Protein 5YPY (pdb70)

InterPro domains:
  IPR002912 ACT domain [PS51671] (10-83)
  IPR004789 Acetolactate synthase, small subunit [PTHR30239] (3-87)
  IPR039557 AHAS, ACT domain [cd04878] (10-79)
  IPR045865 ACT-like domain [SSF55021] (9-80)
  IPR054480 Acetolactate synthase small subunit-like, ACT domain [PF22629] (11-77)

Sequence (362 aa):
HDNVILELTVRNHPGVMTHVCGLFARRAFNVEGILCLPIQDSDKSHHIWLLVNDDQRLEQMISQIDKLEDVVKVQRRNQSDPTMFNKIAVFFQDNVILELTVRNHPGVMTHVCGLFARRAFNVEGILCLPIQDSDKSHIWLLVNDDQRLEQMISQIDKLEDVVKVQRNQSDPTMFNKIAVFFQHDNVILELTVRNHPGVMTHVCGLFARRAFNVEGILCLPIQDSDKSHIWLLVNDDQRLEQMISQIDKLEDVVKVQRNQSDPTMFNKIAVFFQDNVILELTVRNHPGVMTHVCGLFARRAFNVEEGILCLPIQDSDKSHIWLLVNDDQRLEQMISQIDKLEDVVKVQRNQSDPTMFNKIAVFFQ

Solvent-accessible surface area: 17657 Å² total

Organism: Escherichia coli (strain K12) (NCBI:txid83333)

Nearest PDB structures (foldseek):
  5ypw-assembly3_E  TM=9.950E-01  e=1.562E-16  Escherichia coli O157:H7
  2lvw-assembly1_B  TM=8.267E-01  e=7.502E-14  Escherichia coli K-12
  6u9d-assembly2_X-2  TM=8.907E-01  e=9.006E-07  Saccharomyces cerevisiae
  2wve-assembly1_A  TM=7.985E-01  e=1.514E-04  Helicobacter pylori 26695
  2wvc-assembly1_B  TM=7.420E-01  e=1.162E-03  Helicobacter pylori 26695

B-factor: mean 52.99, std 21.03, range [16.29, 141.57]

Structure (mmCIF, N/CA/C/O backbone):
data_5YPY
#
_entry.id   5YPY
#
_cell.length_a   110.519
_cell.length_b   74.510
_cell.length_c   63.270
_cell.angle_alpha   90.00
_cell.angle_beta   97.58
_cell.angle_gamma   90.00
#
_symmetry.space_group_name_H-M   'C 1 2 1'
#
loop_
_entity.id
_entity.type
_entity.pdbx_description
1 polymer 'Acetolactate synthase isozyme 1 small subunit'
2 non-polymer VALINE
3 water water
#
loop_
_atom_site.group_PDB
_atom_site.id
_atom_site.type_symbol
_atom_site.label_atom_id
_atom_site.label_alt_id
_atom_site.label_comp_id
_atom_site.label_asym_id
_atom_site.label_entity_id
_atom_site.label_seq_id
_atom_site.pdbx_PDB_ins_code
_atom_site.Cartn_x
_atom_site.Cartn_y
_atom_site.Cartn_z
_atom_site.occupancy
_atom_site.B_iso_or_equiv
_atom_site.auth_seq_id
_atom_site.auth_comp_id
_atom_site.auth_asym_id
_atom_site.auth_atom_id
_atom_site.pdbx_PDB_model_num
ATOM 1 N N . HIS A 1 8 ? -45.352 28.638 33.342 1.00 138.50 8 HIS A N 1
ATOM 2 C CA . HIS A 1 8 ? -44.088 27.924 33.497 1.00 131.13 8 HIS A CA 1
ATOM 3 C C . HIS A 1 8 ? -43.162 28.611 34.517 1.00 122.70 8 HIS A C 1
ATOM 4 O O . HIS A 1 8 ? -42.476 29.593 34.202 1.00 125.05 8 HIS A O 1
ATOM 11 N N . ASP A 1 9 ? -43.153 28.082 35.745 1.00 113.13 9 ASP A N 1
ATOM 12 C CA . ASP A 1 9 ? -42.278 28.574 36.813 1.00 94.83 9 ASP A CA 1
ATOM 13 C C . ASP A 1 9 ? -40.920 27.866 36.725 1.00 68.39 9 ASP A C 1
ATOM 14 O O . ASP A 1 9 ? -40.553 27.015 37.545 1.00 62.52 9 ASP A O 1
ATOM 19 N N . ASN A 1 10 ? -40.174 28.231 35.682 1.00 50.05 10 ASN A N 1
ATOM 20 C CA . ASN A 1 10 ? -38.825 27.747 35.477 1.00 45.77 10 ASN A CA 1
ATOM 21 C C . ASN A 1 10 ? -37.799 28.829 35.752 1.00 39.89 10 ASN A C 1
ATOM 22 O O . ASN A 1 10 ? -38.064 30.009 35.593 1.00 49.56 10 ASN A O 1
ATOM 27 N N . VAL A 1 11 ? -36.594 28.414 36.091 1.00 34.19 11 VAL A N 1
ATOM 28 C CA . VAL A 1 11 ? -35.504 29.364 36.185 1.00 39.97 11 VAL A CA 1
ATOM 29 C C . VAL A 1 11 ? -34.376 28.776 35.370 1.00 38.71 11 VAL A C 1
ATOM 30 O O . VAL A 1 11 ? -34.303 27.551 35.167 1.00 34.81 11 VAL A O 1
ATOM 34 N N . ILE A 1 12 ? -33.507 29.654 34.873 1.00 33.49 12 ILE A N 1
ATOM 35 C CA . ILE A 1 12 ? -32.323 29.229 34.150 1.00 30.31 12 ILE A CA 1
ATOM 36 C C . ILE A 1 12 ? -31.096 29.571 34.961 1.00 26.41 12 ILE A C 1
ATOM 37 O O . ILE A 1 12 ? -30.871 30.734 35.299 1.00 34.73 12 ILE A O 1
ATOM 42 N N . LEU A 1 13 ? -30.275 28.572 35.235 1.00 25.11 13 LEU A N 1
ATOM 43 C CA . LEU A 1 13 ? -28.995 28.760 35.906 1.00 31.12 13 LEU A CA 1
ATOM 44 C C . LEU A 1 13 ? -27.930 28.770 34.841 1.00 34.76 13 LEU A C 1
ATOM 45 O O . LEU A 1 13 ? -27.860 27.843 34.031 1.00 37.43 13 LEU A O 1
ATOM 50 N N . GLU A 1 14 ? -27.129 29.811 34.800 1.00 33.54 14 GLU A N 1
ATOM 51 C CA . GLU A 1 14 ? -26.020 29.808 33.870 1.00 36.06 14 GLU A CA 1
ATOM 52 C C . GLU A 1 14 ? -24.747 29.655 34.672 1.00 38.01 14 GLU A C 1
ATOM 53 O O . GLU A 1 14 ? -24.411 30.526 35.482 1.00 44.62 14 GLU A O 1
ATOM 59 N N . LEU A 1 15 ? -24.046 28.555 34.441 1.00 35.14 15 LEU A N 1
ATOM 60 C CA . LEU A 1 15 ? -22.835 28.243 35.168 1.00 37.20 15 LEU A CA 1
ATOM 61 C C . LEU A 1 15 ? -21.645 28.536 34.281 1.00 36.26 15 LEU A C 1
ATOM 62 O O . LEU A 1 15 ? -21.687 28.274 33.077 1.00 36.61 15 LEU A O 1
ATOM 67 N N . THR A 1 16 ? -20.570 29.027 34.883 1.00 38.27 16 THR A N 1
ATOM 68 C CA . THR A 1 16 ? -19.276 29.079 34.232 1.00 41.49 16 THR A CA 1
ATOM 69 C C . THR A 1 16 ? -18.378 28.042 34.892 1.00 42.09 16 THR A C 1
ATOM 70 O O . THR A 1 16 ? -18.105 28.128 36.086 1.00 45.22 16 THR A O 1
ATOM 74 N N . VAL A 1 17 ? -17.936 27.040 34.124 1.00 44.41 17 VAL A N 1
ATOM 75 C CA . VAL A 1 17 ? -17.214 25.905 34.689 1.00 44.22 17 VAL A CA 1
ATOM 76 C C . VAL A 1 17 ? -15.910 25.675 33.935 1.00 49.89 17 VAL A C 1
ATOM 77 O O . VAL A 1 17 ? -15.704 26.181 32.831 1.00 47.10 17 VAL A O 1
ATOM 81 N N . ARG A 1 18 ? -15.015 24.914 34.568 1.00 52.69 18 ARG A N 1
ATOM 82 C CA . ARG A 1 18 ? -13.820 24.395 33.904 1.00 54.93 18 ARG A CA 1
ATOM 83 C C . ARG A 1 18 ? -14.189 23.307 32.890 1.00 50.60 18 ARG A C 1
ATOM 84 O O . ARG A 1 18 ? -15.075 22.476 33.127 1.00 47.60 18 ARG A O 1
ATOM 92 N N . ASN A 1 19 ? -13.515 23.312 31.743 1.00 54.49 19 ASN A N 1
ATOM 93 C CA . ASN A 1 19 ? -13.876 22.361 30.688 1.00 53.59 19 ASN A CA 1
ATOM 94 C C . ASN A 1 19 ? -12.976 21.131 30.802 1.00 56.70 19 ASN A C 1
ATOM 95 O O . ASN A 1 19 ? -12.049 20.921 30.025 1.00 58.24 19 ASN A O 1
ATOM 100 N N . HIS A 1 20 ? -13.249 20.343 31.841 1.00 55.32 20 HIS A N 1
ATOM 101 C CA . HIS A 1 20 ? -12.485 19.188 32.290 1.00 53.97 20 HIS A CA 1
ATOM 102 C C . HIS A 1 20 ? -13.442 18.017 32.397 1.00 44.28 20 HIS A C 1
ATOM 103 O O . HIS A 1 20 ? -14.641 18.221 32.568 1.00 42.60 20 HIS A O 1
ATOM 110 N N . PRO A 1 21 ? -12.954 16.790 32.258 1.00 47.75 21 PRO A N 1
ATOM 111 C CA . PRO A 1 21 ? -13.837 15.636 32.433 1.00 49.40 21 PRO A CA 1
ATOM 112 C C . PRO A 1 21 ? -14.401 15.607 33.847 1.00 54.53 21 PRO A C 1
ATOM 113 O O . PRO A 1 21 ? -13.719 15.957 34.815 1.00 56.51 21 PRO A O 1
ATOM 117 N N . GLY A 1 22 ? -15.660 15.194 33.960 1.00 53.09 22 GLY A N 1
ATOM 118 C CA . GLY A 1 22 ? -16.295 15.015 35.250 1.00 54.17 22 GLY A CA 1
ATOM 119 C C . GLY A 1 22 ? -17.119 16.193 35.724 1.00 50.62 22 GLY A C 1
ATOM 120 O O . GLY A 1 22 ? -17.952 16.029 36.627 1.00 50.32 22 GLY A O 1
ATOM 121 N N . VAL A 1 23 ? -16.937 17.372 35.141 1.00 46.28 23 VAL A N 1
ATOM 122 C CA . VAL A 1 23 ? -17.566 18.536 35.728 1.00 40.75 23 VAL A CA 1
ATOM 123 C C . VAL A 1 23 ? -19.080 18.410 35.652 1.00 41.33 23 VAL A C 1
ATOM 124 O O . VAL A 1 23 ? -19.789 18.665 36.638 1.00 39.89 23 VAL A O 1
ATOM 128 N N . MET A 1 24 ? -19.609 18.000 34.498 1.00 33.30 24 MET A N 1
ATOM 129 C CA . MET A 1 24 ? -21.059 17.958 34.385 1.00 31.23 24 MET A CA 1
ATOM 130 C C . MET A 1 24 ? -21.623 16.892 35.313 1.00 33.21 24 MET A C 1
ATOM 131 O O . MET A 1 24 ? -22.754 17.025 35.774 1.00 37.21 24 MET A O 1
ATOM 136 N N . THR A 1 25 ? -20.856 15.820 35.577 1.00 35.58 25 THR A N 1
ATOM 137 C CA . THR A 1 25 ? -21.345 14.765 36.452 1.00 40.75 25 THR A CA 1
ATOM 138 C C . THR A 1 25 ? -21.469 15.278 37.887 1.00 43.34 25 THR A C 1
ATOM 139 O O . THR A 1 25 ? -22.482 15.025 38.555 1.00 40.68 25 THR A O 1
ATOM 143 N N . HIS A 1 26 ? -20.477 16.055 38.345 1.00 43.77 26 HIS A N 1
ATOM 144 C CA . HIS A 1 26 ? -20.573 16.713 39.654 1.00 50.12 26 HIS A CA 1
ATOM 145 C C . HIS A 1 26 ? -21.772 17.665 39.740 1.00 46.61 26 HIS A C 1
ATOM 146 O O . HIS A 1 26 ? -22.447 17.715 40.769 1.00 41.59 26 HIS A O 1
ATOM 153 N N . VAL A 1 27 ? -22.063 18.430 38.673 1.00 37.51 27 VAL A N 1
ATOM 154 C CA . VAL A 1 27 ? -23.148 19.414 38.733 1.00 28.61 27 VAL A CA 1
ATOM 155 C C . VAL A 1 27 ? -24.509 18.739 38.754 1.00 34.22 27 VAL A C 1
ATOM 156 O O . VAL A 1 27 ? -25.364 19.060 39.589 1.00 32.53 27 VAL A O 1
ATOM 160 N N . CYS A 1 28 ? -24.767 17.857 37.773 1.00 33.05 28 CYS A N 1
ATOM 161 C CA . CYS A 1 28 ? -26.009 17.081 37.744 1.00 34.71 28 CYS A CA 1
ATOM 162 C C . CYS A 1 28 ? -26.155 16.188 38.967 1.00 32.95 28 CYS A C 1
ATOM 163 O O . CYS A 1 28 ? -27.280 15.952 39.416 1.00 37.37 28 CYS A O 1
ATOM 166 N N . GLY A 1 29 ? -25.039 15.620 39.449 1.00 34.38 29 GLY A N 1
ATOM 167 C CA . GLY A 1 29 ? -25.070 14.793 40.644 1.00 32.96 29 GLY A CA 1
ATOM 168 C C . GLY A 1 29 ? -25.704 15.484 41.835 1.00 36.48 29 GLY A C 1
ATOM 169 O O . GLY A 1 29 ? -26.409 14.854 42.606 1.00 38.02 29 GLY A O 1
ATOM 170 N N . LEU A 1 30 ? -25.519 16.813 41.956 1.00 41.93 30 LEU A N 1
ATOM 171 C CA . LEU A 1 30 ? -26.114 17.568 43.047 1.00 37.94 30 LEU A CA 1
ATOM 172 C C . LEU A 1 30 ? -27.636 17.638 42.905 1.00 36.75 30 LEU A C 1
ATOM 173 O O . LEU A 1 30 ? -28.360 17.426 43.880 1.00 32.34 30 LEU A O 1
ATOM 178 N N . PHE A 1 31 ? -28.143 17.779 41.689 1.00 28.66 31 PHE A N 1
ATOM 179 C CA . PHE A 1 31 ? -29.583 17.662 41.424 1.00 31.97 31 PHE A CA 1
ATOM 180 C C . PHE A 1 31 ? -30.091 16.226 41.647 1.00 33.34 31 PHE A C 1
ATOM 181 O O . PHE A 1 31 ? -31.207 16.000 42.176 1.00 29.51 31 PHE A O 1
ATOM 189 N N . ALA A 1 32 ? -29.291 15.252 41.249 1.00 27.07 32 ALA A N 1
ATOM 190 C CA . ALA A 1 32 ? -29.694 13.858 41.411 1.00 28.79 32 ALA A CA 1
ATOM 191 C C . ALA A 1 32 ? -29.916 13.550 42.895 1.00 34.26 32 ALA A C 1
ATOM 192 O O . ALA A 1 32 ? -30.917 12.934 43.292 1.00 39.12 32 ALA A O 1
ATOM 194 N N . ARG A 1 33 ? -28.945 13.919 43.712 1.00 36.25 33 ARG A N 1
ATOM 195 C CA . ARG A 1 33 ? -29.046 13.629 45.158 1.00 42.49 33 ARG A CA 1
ATOM 196 C C . ARG A 1 33 ? -30.237 14.304 45.838 1.00 38.21 33 ARG A C 1
ATOM 197 O O . ARG A 1 33 ? -30.646 13.869 46.912 1.00 42.57 33 ARG A O 1
ATOM 205 N N . ARG A 1 34 ? -30.801 15.359 45.254 1.00 43.25 34 ARG A N 1
ATOM 206 C CA . ARG A 1 34 ? -32.019 15.987 45.738 1.00 43.71 34 ARG A CA 1
ATOM 207 C C . ARG A 1 34 ? -33.283 15.539 44.985 1.00 46.03 34 ARG A C 1
ATOM 208 O O . ARG A 1 34 ? -34.339 16.158 45.155 1.00 43.20 34 ARG A O 1
ATOM 216 N N . ALA A 1 35 ? -33.213 14.445 44.200 1.00 47.90 35 ALA A N 1
ATOM 217 C CA . ALA A 1 35 ? -34.353 13.941 43.413 1.00 40.46 35 ALA A CA 1
ATOM 218 C C . ALA A 1 35 ? -34.971 15.066 42.570 1.00 34.16 35 ALA A C 1
ATOM 219 O O . ALA A 1 35 ? -36.197 15.160 42.406 1.00 39.24 35 ALA A O 1
ATOM 221 N N . PHE A 1 36 ? -34.108 15.899 42.033 1.00 31.27 36 PHE A N 1
ATOM 222 C CA . PHE A 1 36 ? -34.478 17.184 41.432 1.00 36.29 36 PHE A CA 1
ATOM 223 C C . PHE A 1 36 ? -34.252 17.096 39.919 1.00 30.49 36 PHE A C 1
ATOM 224 O O . PHE A 1 36 ? -33.103 17.099 39.450 1.00 29.20 36 PHE A O 1
ATOM 232 N N . ASN A 1 37 ? -35.342 17.036 39.160 1.00 31.37 37 ASN A N 1
ATOM 233 C CA . ASN A 1 37 ? -35.232 16.875 37.705 1.00 29.88 37 ASN A CA 1
ATOM 234 C C . ASN A 1 37 ? -34.662 18.121 37.028 1.00 35.74 37 ASN A C 1
ATOM 235 O O . ASN A 1 37 ? -34.966 19.267 37.411 1.00 34.18 37 ASN A O 1
ATOM 240 N N . VAL A 1 38 ? -33.755 17.906 36.074 1.00 31.78 38 VAL A N 1
ATOM 241 C CA . VAL A 1 38 ? -33.281 18.975 35.201 1.00 27.55 38 VAL A CA 1
ATOM 242 C C . VAL A 1 38 ? -34.046 18.895 33.883 1.00 33.96 38 VAL A C 1
ATOM 243 O O . VAL A 1 38 ? -34.164 17.805 33.290 1.00 27.30 38 VAL A O 1
ATOM 247 N N . GLU A 1 39 ? -34.596 20.035 33.418 1.00 26.61 39 GLU A N 1
ATOM 248 C CA . GLU A 1 39 ? -35.472 19.895 32.265 1.00 34.73 39 GLU A CA 1
ATOM 249 C C . GLU A 1 39 ? -34.738 20.112 30.952 1.00 31.92 39 GLU A C 1
ATOM 250 O O . GLU A 1 39 ? -34.902 19.306 30.038 1.00 35.64 39 GLU A O 1
ATOM 256 N N . GLY A 1 40 ? -33.988 21.202 30.814 1.00 33.30 40 GLY A N 1
ATOM 257 C CA . GLY A 1 40 ? -33.160 21.423 29.640 1.00 24.71 40 GLY A CA 1
ATOM 258 C C . GLY A 1 40 ? -31.740 21.688 30.088 1.00 26.48 40 GLY A C 1
ATOM 259 O O . GLY A 1 40 ? -31.485 22.168 31.205 1.00 23.50 40 GLY A O 1
ATOM 260 N N . ILE A 1 41 ? -30.813 21.329 29.236 1.00 16.29 41 ILE A N 1
ATOM 261 C CA . ILE A 1 41 ? -29.388 21.586 29.458 1.00 21.18 41 ILE A CA 1
ATOM 262 C C . ILE A 1 41 ? -28.795 22.094 28.137 1.00 28.48 41 ILE A C 1
ATOM 263 O O . ILE A 1 41 ? -29.100 21.546 27.073 1.00 29.04 41 ILE A O 1
ATOM 268 N N . LEU A 1 42 ? -27.953 23.155 28.190 1.00 27.12 42 LEU A N 1
ATOM 269 C CA . LEU A 1 42 ? -27.039 23.461 27.095 1.00 26.07 42 LEU A CA 1
ATOM 270 C C . LEU A 1 42 ? -25.677 23.631 27.741 1.00 31.61 42 LEU A C 1
ATOM 271 O O . LEU A 1 42 ? -25.578 24.227 28.824 1.00 31.27 42 LEU A O 1
ATOM 276 N N . CYS A 1 43 ? -24.636 23.155 27.060 1.00 23.66 43 CYS A N 1
ATOM 277 C CA . CYS A 1 43 ? -23.255 23.322 27.486 1.00 27.59 43 CYS A CA 1
ATOM 278 C C . CYS A 1 43 ? -22.429 23.674 26.264 1.00 35.96 43 CYS A C 1
ATOM 279 O O . CYS A 1 43 ? -22.373 22.890 25.307 1.00 36.03 43 CYS A O 1
ATOM 282 N N . LEU A 1 44 ? -21.793 24.856 26.293 1.00 36.30 44 LEU A N 1
ATOM 283 C CA . LEU A 1 44 ? -20.920 25.271 25.218 1.00 38.18 44 LEU A CA 1
ATOM 284 C C . LEU A 1 44 ? -19.557 25.717 25.729 1.00 45.44 44 LEU A C 1
ATOM 285 O O . LEU A 1 44 ? -19.464 26.364 26.777 1.00 49.97 44 LEU A O 1
ATOM 290 N N . PRO A 1 45 ? -18.481 25.367 25.028 1.00 41.57 45 PRO A N 1
ATOM 291 C CA . PRO A 1 45 ? -17.154 25.838 25.440 1.00 45.33 45 PRO A CA 1
ATOM 292 C C . PRO A 1 45 ? -17.067 27.322 25.164 1.00 51.19 45 PRO A C 1
ATOM 293 O O . PRO A 1 45 ? -17.747 27.840 24.280 1.00 56.30 45 PRO A O 1
ATOM 297 N N . ILE A 1 46 ? -16.236 28.019 25.930 1.00 49.90 46 ILE A N 1
ATOM 298 C CA . ILE A 1 46 ? -15.989 29.436 25.668 1.00 53.59 46 ILE A CA 1
ATOM 299 C C . ILE A 1 46 ? -14.684 29.532 24.902 1.00 62.26 46 ILE A C 1
ATOM 300 O O . ILE A 1 46 ? -13.673 28.947 25.311 1.00 63.32 46 ILE A O 1
ATOM 305 N N . GLN A 1 47 ? -14.722 30.215 23.757 1.00 71.29 47 GLN A N 1
ATOM 306 C CA . GLN A 1 47 ? -13.593 30.187 22.832 1.00 82.05 47 GLN A CA 1
ATOM 307 C C . GLN A 1 47 ? -12.357 30.823 23.458 1.00 89.98 47 GLN A C 1
ATOM 308 O O . GLN A 1 47 ? -12.451 31.798 24.211 1.00 88.01 47 GLN A O 1
ATOM 310 N N . ASP A 1 48 ? -11.191 30.255 23.142 1.00 95.33 48 ASP A N 1
ATOM 311 C CA . ASP A 1 48 ? -9.904 30.752 23.639 1.00 105.39 48 ASP A CA 1
ATOM 312 C C . ASP A 1 48 ? -9.874 30.791 25.170 1.00 101.05 48 ASP A C 1
ATOM 313 O O . ASP A 1 48 ? -9.375 31.744 25.774 1.00 108.98 48 ASP A O 1
ATOM 315 N N . SER A 1 49 ? -10.400 29.738 25.799 1.00 90.90 49 SER A N 1
ATOM 316 C CA . SER A 1 49 ? -10.414 29.611 27.251 1.00 80.61 49 SER A CA 1
ATOM 317 C C . SER A 1 49 ? -10.536 28.138 27.599 1.00 75.10 49 SER A C 1
ATOM 318 O O . SER A 1 49 ? -10.940 27.322 26.763 1.00 75.03 49 SER A O 1
ATOM 321 N N . ASP A 1 50 ? -10.201 27.811 28.855 1.00 73.49 50 ASP A N 1
ATOM 322 C CA . ASP A 1 50 ? -10.329 26.460 29.391 1.00 74.27 50 ASP A CA 1
ATOM 323 C C . ASP A 1 50 ? -11.655 26.244 30.102 1.00 70.30 50 ASP A C 1
ATOM 324 O O . ASP A 1 50 ? -11.766 25.335 30.937 1.00 67.37 50 ASP A O 1
ATOM 329 N N . LYS A 1 51 ? -12.672 27.043 29.762 1.00 64.59 51 LYS A N 1
ATOM 330 C CA . LYS A 1 51 ? -13.929 27.083 30.483 1.00 54.69 51 LYS A CA 1
ATOM 331 C C . LYS A 1 51 ? -15.099 26.922 29.530 1.00 50.93 51 LYS A C 1
ATOM 332 O O . LYS A 1 51 ? -14.977 27.094 28.309 1.00 53.76 51 LYS A O 1
ATOM 338 N N . SER A 1 52 ? -16.244 26.576 30.116 1.00 43.39 52 SER A N 1
ATOM 339 C CA . SER A 1 52 ? -17.487 26.410 29.391 1.00 38.17 52 SER A CA 1
ATOM 340 C C . SER A 1 52 ? -18.593 27.116 30.148 1.00 42.69 52 SER A C 1
ATOM 341 O O . SER A 1 52 ? -18.505 27.340 31.368 1.00 43.48 52 SER A O 1
ATOM 344 N N . HIS A 1 53 ? -19.676 27.369 29.430 1.00 38.86 53 HIS A N 1
ATOM 345 C CA A HIS A 1 53 ? -20.966 27.663 30.037 0.46 35.30 53 HIS A CA 1
ATOM 346 C CA B HIS A 1 53 ? -20.955 27.653 30.057 0.54 35.23 53 HIS A CA 1
ATOM 347 C C . HIS A 1 53 ? -21.831 26.416 30.049 1.00 37.13 53 HIS A C 1
ATOM 348 O O . HIS A 1 53 ? -21.885 25.691 29.060 1.00 36.77 53 HIS A O 1
ATOM 361 N N . ILE A 1 54 ? -22.526 26.204 31.157 1.00 33.03 54 ILE A N 1
ATOM 362 C CA . ILE A 1 54 ? -23.639 25.304 31.233 1.00 31.08 54 ILE A CA 1
ATOM 363 C C . ILE A 1 54 ? -24.868 26.121 31.601 1.00 32.11 54 ILE A C 1
ATOM 364 O O . ILE A 1 54 ? -24.888 26.778 32.658 1.00 33.89 54 ILE A O 1
ATOM 369 N N . TRP A 1 55 ? -25.924 25.980 30.814 1.00 27.94 55 TRP A N 1
ATOM 370 C CA . TRP A 1 55 ? -27.270 26.426 31.155 1.00 23.61 55 TRP A CA 1
ATOM 371 C C . TRP A 1 55 ? -28.129 25.249 31.581 1.00 28.43 55 TRP A C 1
ATOM 372 O O . TRP A 1 55 ? -28.213 24.246 30.869 1.00 22.25 55 TRP A O 1
ATOM 383 N N . LEU A 1 56 ? -28.746 25.340 32.765 1.00 27.65 56 LEU A N 1
ATOM 384 C CA . LEU A 1 56 ? -29.744 24.379 33.197 1.00 19.23 56 LEU A CA 1
ATOM 385 C C . LEU A 1 56 ? -31.073 25.075 33.266 1.00 25.04 56 LEU A C 1
ATOM 386 O O . LEU A 1 56 ? -31.209 26.113 33.959 1.00 32.99 56 LEU A O 1
ATOM 391 N N . LEU A 1 57 ? -32.054 24.461 32.667 1.00 19.68 57 LEU A N 1
ATOM 392 C CA . LEU A 1 57 ? -33.464 24.777 32.896 1.00 22.36 57 LEU A CA 1
ATOM 393 C C . LEU A 1 57 ? -34.065 23.835 33.929 1.00 23.97 57 LEU A C 1
ATOM 394 O O . LEU A 1 57 ? -34.138 22.589 33.698 1.00 26.43 57 LEU A O 1
ATOM 399 N N . VAL A 1 58 ? -34.526 24.400 35.046 1.00 28.61 58 VAL A N 1
ATOM 400 C CA . VAL A 1 58 ? -35.135 23.615 36.141 1.00 36.17 58 VAL A CA 1
ATOM 401 C C . VAL A 1 58 ? -36.356 24.347 36.629 1.00 38.15 58 VAL A C 1
ATOM 402 O O . VAL A 1 58 ? -36.464 25.569 36.494 1.00 40.23 58 VAL A O 1
ATOM 406 N N . ASN A 1 59 ? -37.276 23.601 37.217 1.00 33.32 59 ASN A N 1
ATOM 407 C CA . ASN A 1 59 ? -38.423 24.228 37.875 1.00 42.58 59 ASN A CA 1
ATOM 408 C C . ASN A 1 59 ? -38.021 24.955 39.159 1.00 42.79 59 ASN A C 1
ATOM 409 O O . ASN A 1 59 ? -37.146 24.502 39.899 1.00 38.62 59 ASN A O 1
ATOM 414 N N . ASP A 1 60 ? -38.662 26.100 39.403 1.00 41.87 60 ASP A N 1
ATOM 415 C CA . ASP A 1 60 ? -38.426 26.868 40.627 1.00 51.33 60 ASP A CA 1
ATOM 416 C C . ASP A 1 60 ? -38.903 26.059 41.809 1.00 60.84 60 ASP A C 1
ATOM 417 O O . ASP A 1 60 ? -40.042 25.580 41.831 1.00 67.46 60 ASP A O 1
ATOM 422 N N . ASP A 1 61 ? -38.048 25.957 42.808 1.00 62.90 61 ASP A N 1
ATOM 423 C CA . ASP A 1 61 ? -38.266 25.069 43.927 1.00 63.43 61 ASP A CA 1
ATOM 424 C C . ASP A 1 61 ? -37.655 25.729 45.142 1.00 58.73 61 ASP A C 1
ATOM 425 O O . ASP A 1 61 ? -36.577 26.312 45.038 1.00 56.36 61 ASP A O 1
ATOM 430 N N . GLN A 1 62 ? -38.330 25.610 46.292 1.00 61.49 62 GLN A N 1
ATOM 431 C CA . GLN A 1 62 ? -37.815 26.171 47.533 1.00 60.50 62 GLN A CA 1
ATOM 432 C C . GLN A 1 62 ? -36.394 25.706 47.858 1.00 58.49 62 GLN A C 1
ATOM 433 O O . GLN A 1 62 ? -35.717 26.344 48.666 1.00 56.31 62 GLN A O 1
ATOM 439 N N . ARG A 1 63 ? -35.894 24.628 47.254 1.00 57.23 63 ARG A N 1
ATOM 440 C CA . ARG A 1 63 ? -34.547 24.225 47.630 1.00 54.99 63 ARG A CA 1
ATOM 441 C C . ARG A 1 63 ? -33.493 24.827 46.734 1.00 50.82 63 ARG A C 1
ATOM 442 O O . ARG A 1 63 ? -32.300 24.629 46.986 1.00 53.68 63 ARG A O 1
ATOM 450 N N . LEU A 1 64 ? -33.897 25.591 45.720 1.00 47.35 64 LEU A N 1
ATOM 451 C CA . LEU A 1 64 ? -32.936 26.064 44.728 1.00 50.52 64 LEU A CA 1
ATOM 452 C C . LEU A 1 64 ? -31.865 26.962 45.347 1.00 51.24 64 LEU A C 1
ATOM 453 O O . LEU A 1 64 ? -30.680 26.866 44.982 1.00 43.19 64 LEU A O 1
ATOM 458 N N . GLU A 1 65 ? -32.254 27.837 46.290 1.00 51.50 65 GLU A N 1
ATOM 459 C CA . GLU A 1 65 ? -31.293 28.826 46.746 1.00 50.59 65 GLU A CA 1
ATOM 460 C C . GLU A 1 65 ? -30.127 28.145 47.422 1.00 53.23 65 GLU A C 1
ATOM 461 O O . GLU A 1 65 ? -28.966 28.471 47.165 1.00 51.95 65 GLU A O 1
ATOM 467 N N . GLN A 1 66 ? -30.418 27.158 48.258 1.00 58.38 66 GLN A N 1
ATOM 468 C CA . GLN A 1 66 ? -29.361 26.385 48.874 1.00 58.63 66 GLN A CA 1
ATOM 469 C C . GLN A 1 66 ? -28.606 25.564 47.832 1.00 53.55 66 GLN A C 1
ATOM 470 O O . GLN A 1 66 ? -27.371 25.479 47.880 1.00 51.66 66 GLN A O 1
ATOM 476 N N . MET A 1 67 ? -29.326 24.951 46.879 1.00 47.51 67 MET A N 1
ATOM 477 C CA . MET A 1 67 ? -28.639 24.217 45.822 1.00 47.73 67 MET A CA 1
ATOM 478 C C . MET A 1 67 ? -27.749 25.136 44.997 1.00 46.82 67 MET A C 1
ATOM 479 O O . MET A 1 67 ? -26.620 24.768 44.642 1.00 43.55 67 MET A O 1
ATOM 484 N N . ILE A 1 68 ? -28.227 26.343 44.708 1.00 48.24 68 ILE A N 1
ATOM 485 C CA . ILE A 1 68 ? -27.398 27.287 43.969 1.00 44.36 68 ILE A CA 1
ATOM 486 C C . ILE A 1 68 ? -26.127 27.561 44.750 1.00 45.41 68 ILE A C 1
ATOM 487 O O . ILE A 1 68 ? -25.016 27.483 44.211 1.00 46.86 68 ILE A O 1
ATOM 492 N N . SER A 1 69 ? -26.266 27.813 46.063 1.00 44.24 69 SER A N 1
ATOM 493 C CA . SER A 1 69 ? -25.076 27.978 46.875 1.00 48.16 69 SER A CA 1
ATOM 494 C C . SER A 1 69 ? -24.177 26.735 46.828 1.00 49.12 69 SER A C 1
ATOM 495 O O . SER A 1 69 ? -22.945 26.847 46.795 1.00 50.16 69 SER A O 1
ATOM 498 N N . GLN A 1 70 ? -24.764 25.536 46.822 1.00 49.01 70 GLN A N 1
ATOM 499 C CA . GLN A 1 70 ? -23.935 24.334 46.747 1.00 48.86 70 GLN A CA 1
ATOM 500 C C . GLN A 1 70 ? -23.246 24.233 45.386 1.00 50.43 70 GLN A C 1
ATOM 501 O O . GLN A 1 70 ? -22.092 23.792 45.302 1.00 53.53 70 GLN A O 1
ATOM 507 N N . ILE A 1 71 ? -23.908 24.694 44.322 1.00 44.83 71 ILE A N 1
ATOM 508 C CA . ILE A 1 71 ? -23.276 24.620 43.004 1.00 44.79 71 ILE A CA 1
ATOM 509 C C . ILE A 1 71 ? -22.047 25.520 42.954 1.00 45.73 71 ILE A C 1
ATOM 510 O O . ILE A 1 71 ? -20.992 25.115 42.446 1.00 46.13 71 ILE A O 1
ATOM 515 N N . ASP A 1 72 ? -22.134 26.726 43.542 1.00 47.66 72 ASP A N 1
ATOM 516 C CA . ASP A 1 72 ? -20.994 27.635 43.482 1.00 50.60 72 ASP A CA 1
ATOM 517 C C . ASP A 1 72 ? -19.805 27.111 44.272 1.00 58.77 72 ASP A C 1
ATOM 518 O O . ASP A 1 72 ? -18.656 27.422 43.926 1.00 64.22 72 ASP A O 1
ATOM 523 N N . LYS A 1 73 ? -20.054 26.347 45.343 1.00 59.85 73 LYS A N 1
ATOM 524 C CA . LYS A 1 73 ? -18.983 25.732 46.124 1.00 64.70 73 LYS A CA 1
ATOM 525 C C . LYS A 1 73 ? -18.252 24.601 45.402 1.00 63.15 73 LYS A C 1
ATOM 526 O O . LYS A 1 73 ? -17.230 24.130 45.915 1.00 67.73 73 LYS A O 1
ATOM 532 N N . LEU A 1 74 ? -18.746 24.121 44.260 1.00 57.40 74 LEU A N 1
ATOM 533 C CA . LEU A 1 74 ? -17.995 23.116 43.521 1.00 55.72 74 LEU A CA 1
ATOM 534 C C . LEU A 1 74 ? -16.693 23.717 43.018 1.00 66.81 74 LEU A C 1
ATOM 535 O O . LEU A 1 74 ? -16.646 24.882 42.600 1.00 68.71 74 LEU A O 1
ATOM 540 N N . GLU A 1 75 ? -15.623 22.922 43.090 1.00 70.76 75 GLU A N 1
ATOM 541 C CA . GLU A 1 75 ? -14.298 23.421 42.732 1.00 79.47 75 GLU A CA 1
ATOM 542 C C . GLU A 1 75 ? -14.225 23.840 41.271 1.00 71.07 75 GLU A C 1
ATOM 543 O O . GLU A 1 75 ? -13.532 24.808 40.935 1.00 73.39 75 GLU A O 1
ATOM 549 N N . ASP A 1 76 ? -14.950 23.162 40.397 1.00 63.82 76 ASP A N 1
ATOM 550 C CA . ASP A 1 76 ? -14.856 23.470 38.984 1.00 66.59 76 ASP A CA 1
ATOM 551 C C . ASP A 1 76 ? -15.895 24.486 38.521 1.00 62.10 76 ASP A C 1
ATOM 552 O O . ASP A 1 76 ? -15.882 24.875 37.349 1.00 58.99 76 ASP A O 1
ATOM 557 N N . VAL A 1 77 ? -16.810 24.899 39.395 1.00 57.19 77 VAL A N 1
ATOM 558 C CA . VAL A 1 77 ? -17.784 25.934 39.070 1.00 54.61 77 VAL A CA 1
ATOM 559 C C . VAL A 1 77 ? -17.175 27.265 39.489 1.00 57.49 77 VAL A C 1
ATOM 560 O O . VAL A 1 77 ? -16.993 27.519 40.676 1.00 56.63 77 VAL A O 1
ATOM 564 N N . VAL A 1 78 ? -16.851 28.116 38.520 1.00 57.46 78 VAL A N 1
ATOM 565 C CA . VAL A 1 78 ? -16.286 29.409 38.881 1.00 58.65 78 VAL A CA 1
ATOM 566 C C . VAL A 1 78 ? -17.334 30.496 39.042 1.00 53.84 78 VAL A C 1
ATOM 567 O O . VAL A 1 78 ? -16.983 31.591 39.473 1.00 56.11 78 VAL A O 1
ATOM 571 N N . LYS A 1 79 ? -18.597 30.243 38.701 1.00 51.11 79 LYS A N 1
ATOM 572 C CA . LYS A 1 79 ? -19.576 31.322 38.743 1.00 49.22 79 LYS A CA 1
ATOM 573 C C . LYS A 1 79 ? -20.953 30.745 38.461 1.00 45.38 79 LYS A C 1
ATOM 574 O O . LYS A 1 79 ? -21.083 29.837 37.635 1.00 43.70 79 LYS A O 1
ATOM 580 N N . VAL A 1 80 ? -21.987 31.288 39.126 1.00 43.84 80 VAL A N 1
ATOM 581 C CA . VAL A 1 80 ? -23.381 30.922 38.854 1.00 45.72 80 VAL A CA 1
ATOM 582 C C . VAL A 1 80 ? -24.204 32.199 38.733 1.00 46.01 80 VAL A C 1
ATOM 583 O O . VAL A 1 80 ? -24.057 33.117 39.540 1.00 47.15 80 VAL A O 1
ATOM 587 N N . GLN A 1 81 ? -25.075 32.263 37.737 1.00 42.25 81 GLN A N 1
ATOM 588 C CA . GLN A 1 81 ? -26.082 33.314 37.639 1.00 40.91 81 GLN A CA 1
ATOM 589 C C . GLN A 1 81 ? -27.445 32.652 37.586 1.00 36.87 81 GLN A C 1
ATOM 590 O O . GLN A 1 81 ? -27.562 31.520 37.124 1.00 35.35 81 GLN A O 1
ATOM 596 N N . ARG A 1 82 ? -28.458 33.335 38.084 1.00 37.28 82 ARG A N 1
ATOM 597 C CA A ARG A 1 82 ? -29.854 32.912 38.019 0.47 39.16 82 ARG A CA 1
ATOM 598 C CA B ARG A 1 82 ? -29.833 32.877 37.938 0.53 38.72 82 ARG A CA 1
ATOM 599 C C . ARG A 1 82 ? -30.665 33.920 37.200 1.00 40.63 82 ARG A C 1
ATOM 600 O O . ARG A 1 82 ? -30.612 35.141 37.488 1.00 37.16 82 ARG A O 1
ATOM 615 N N . ASN A 1 83 ? -31.403 33.424 36.203 1.00 34.07 83 ASN A N 1
ATOM 616 C CA . ASN A 1 83 ? -32.261 34.224 35.315 1.00 34.91 83 ASN A CA 1
ATOM 617 C C . ASN A 1 83 ? -31.551 35.450 34.749 1.00 36.03 83 ASN A C 1
ATOM 618 O O . ASN A 1 83 ? -32.114 36.539 34.678 1.00 39.00 83 ASN A O 1
ATOM 623 N N . GLN A 1 84 ? -30.316 35.241 34.283 1.00 36.24 84 GLN A N 1
ATOM 624 C CA . GLN A 1 84 ? -29.546 36.193 33.496 1.00 42.14 84 GLN A CA 1
ATOM 625 C C . GLN A 1 84 ? -29.232 35.612 32.094 1.00 45.83 84 GLN A C 1
ATOM 626 O O . GLN A 1 84 ? -28.161 35.820 31.530 1.00 35.67 84 GLN A O 1
ATOM 632 N N . SER A 1 85 ? -30.178 34.856 31.557 1.00 33.19 85 SER A N 1
ATOM 633 C CA . SER A 1 85 ? -30.151 34.276 30.209 1.00 31.91 85 SER A CA 1
ATOM 634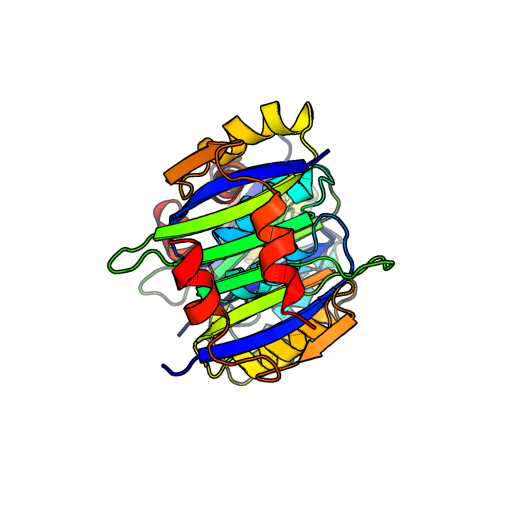 C C . SER A 1 85 ? -31.484 34.554 29.563 1.00 41.04 85 SER A C 1
ATOM 635 O O . SER A 1 85 ? -32.463 34.845 30.254 1.00 41.60 85 SER A O 1
ATOM 638 N N . ASP A 1 86 ? -31.544 34.404 28.222 1.00 33.30 86 ASP A N 1
ATOM 639 C CA . ASP A 1 86 ? -32.802 34.613 27.541 1.00 34.92 86 ASP A CA 1
ATOM 640 C C . ASP A 1 86 ? -33.803 33.599 28.095 1.00 42.35 86 ASP A C 1
ATOM 641 O O . ASP A 1 86 ? -33.518 32.382 28.081 1.00 35.71 86 ASP A O 1
ATOM 646 N N . PRO A 1 87 ? -34.957 34.028 28.628 1.00 40.23 87 PRO A N 1
ATOM 647 C CA . PRO A 1 87 ? -35.794 33.022 29.321 1.00 38.15 87 PRO A CA 1
ATOM 648 C C . PRO A 1 87 ? -36.389 31.983 28.355 1.00 39.85 87 PRO A C 1
ATOM 649 O O . PRO A 1 87 ? -36.820 30.922 28.815 1.00 42.12 87 PRO A O 1
ATOM 653 N N . THR A 1 88 ? -36.486 32.283 27.056 1.00 43.83 88 THR A N 1
ATOM 654 C CA . THR A 1 88 ? -37.030 31.357 26.060 1.00 42.51 88 THR A CA 1
ATOM 655 C C . THR A 1 88 ? -35.961 30.638 25.235 1.00 38.16 88 THR A C 1
ATOM 656 O O . THR A 1 88 ? -36.300 30.017 24.236 1.00 44.13 88 THR A O 1
ATOM 660 N N . MET A 1 89 ? -34.692 30.685 25.638 1.00 35.55 89 MET A N 1
ATOM 661 C CA . MET A 1 89 ? -33.644 30.071 24.849 1.00 32.15 89 MET A CA 1
ATOM 662 C C . MET A 1 89 ? -33.950 28.600 24.563 1.00 34.84 89 MET A C 1
ATOM 663 O O . MET A 1 89 ? -33.769 28.146 23.449 1.00 30.05 89 MET A O 1
ATOM 668 N N . PHE A 1 90 ? -34.444 27.832 25.540 1.00 35.81 90 PHE A N 1
ATOM 669 C CA . PHE A 1 90 ? -34.702 26.419 25.216 1.00 28.60 90 PHE A CA 1
ATOM 670 C C . PHE A 1 90 ? -35.894 26.252 24.275 1.00 36.39 90 PHE A C 1
ATOM 671 O O . PHE A 1 90 ? -35.902 25.318 23.458 1.00 36.97 90 PHE A O 1
ATOM 679 N N . ASN A 1 91 ? -36.915 27.126 24.366 1.00 41.41 91 ASN A N 1
ATOM 680 C CA . ASN A 1 91 ? -37.993 27.056 23.389 1.00 45.61 91 ASN A CA 1
ATOM 681 C C . ASN A 1 91 ? -37.460 27.372 22.002 1.00 44.64 91 ASN A C 1
ATOM 682 O O . ASN A 1 91 ? -37.863 26.728 21.017 1.00 43.25 91 ASN A O 1
ATOM 687 N N . LYS A 1 92 ? -36.518 28.321 21.905 1.00 42.90 92 LYS A N 1
ATOM 688 C CA . LYS A 1 92 ? -35.973 28.698 20.588 1.00 46.24 92 LYS A CA 1
ATOM 689 C C . LYS A 1 92 ? -35.099 27.564 20.031 1.00 40.03 92 LYS A C 1
ATOM 690 O O . LYS A 1 92 ? -35.218 27.180 18.860 1.00 38.35 92 LYS A O 1
ATOM 696 N N . ILE A 1 93 ? -34.231 27.010 20.866 1.00 38.43 93 ILE A N 1
ATOM 697 C CA . ILE A 1 93 ? -33.366 25.910 20.428 1.00 45.18 93 ILE A CA 1
ATOM 698 C C . ILE A 1 93 ? -34.194 24.706 19.977 1.00 43.22 93 ILE A C 1
ATOM 699 O O . ILE A 1 93 ? -33.971 24.147 18.892 1.00 41.54 93 ILE A O 1
ATOM 704 N N . ALA A 1 94 ? -35.182 24.314 20.789 1.00 35.83 94 ALA A N 1
ATOM 705 C CA . ALA A 1 94 ? -36.061 23.200 20.471 1.00 33.81 94 ALA A CA 1
ATOM 706 C C . ALA A 1 94 ? -36.646 23.310 19.060 1.00 46.22 94 ALA A C 1
ATOM 707 O O . ALA A 1 94 ? -36.833 22.293 18.380 1.00 43.99 94 ALA A O 1
ATOM 709 N N . VAL A 1 95 ? -36.954 24.538 18.603 1.00 37.97 95 VAL A N 1
ATOM 710 C CA . VAL A 1 95 ? -37.708 24.683 17.370 1.00 40.50 95 VAL A CA 1
ATOM 711 C C . VAL A 1 95 ? -36.881 24.179 16.210 1.00 44.09 95 VAL A C 1
ATOM 712 O O . VAL A 1 95 ? -37.430 23.710 15.187 1.00 46.50 95 VAL A O 1
ATOM 716 N N . PHE A 1 96 ? -35.555 24.299 16.320 1.00 43.09 96 PHE A N 1
ATOM 717 C CA . PHE A 1 96 ? -34.675 23.850 15.247 1.00 53.66 96 PHE A CA 1
ATOM 718 C C . PHE A 1 96 ? -34.279 22.406 15.392 1.00 60.92 96 PHE A C 1
ATOM 719 O O . PHE A 1 96 ? -34.100 21.722 14.377 1.00 70.47 96 PHE A O 1
ATOM 727 N N . PHE A 1 97 ? -34.171 21.912 16.630 1.00 57.29 97 PHE A N 1
ATOM 728 C CA . PHE A 1 97 ? -33.629 20.587 16.884 1.00 59.35 97 PHE A CA 1
ATOM 729 C C . PHE A 1 97 ? -34.684 19.606 17.358 1.00 70.76 97 PHE A C 1
ATOM 730 O O . PHE A 1 97 ? -34.346 18.565 17.908 1.00 78.37 97 PHE A O 1
ATOM 738 N N . GLN A 1 98 ? -35.955 19.916 17.144 1.00 76.23 98 GLN A N 1
ATOM 739 C CA . GLN A 1 98 ? -37.039 18.935 17.162 1.00 82.08 98 GLN A CA 1
ATOM 740 C C . GLN A 1 98 ? -38.091 19.417 16.165 1.00 90.26 98 GLN A C 1
ATOM 741 O O . GLN A 1 98 ? -38.442 18.742 15.192 1.00 95.53 98 GLN A O 1
ATOM 748 N N . ASP B 1 9 ? -11.106 15.510 16.101 1.00 90.12 9 ASP B N 1
ATOM 749 C CA . ASP B 1 9 ? -12.302 15.668 15.279 1.00 85.39 9 ASP B CA 1
ATOM 750 C C . ASP B 1 9 ? -13.572 15.125 15.940 1.00 76.09 9 ASP B C 1
ATOM 751 O O . ASP B 1 9 ? -13.560 14.024 16.487 1.00 70.75 9 ASP B O 1
ATOM 756 N N . ASN B 1 10 ? -14.674 15.871 15.844 1.00 70.85 10 ASN B N 1
ATOM 757 C CA . ASN B 1 10 ? -15.810 15.677 16.734 1.00 65.04 10 ASN B CA 1
ATOM 758 C C . ASN B 1 10 ? -16.951 14.866 16.109 1.00 54.19 10 ASN B C 1
ATOM 759 O O . ASN B 1 10 ? -17.072 14.741 14.886 1.00 55.23 10 ASN B O 1
ATOM 764 N N . VAL B 1 11 ? -17.803 14.317 16.984 1.00 40.68 11 VAL B N 1
ATOM 765 C CA . VAL B 1 11 ? -19.005 13.623 16.551 1.00 40.48 11 VAL B CA 1
ATOM 766 C C . VAL B 1 11 ? -20.122 13.877 17.550 1.00 38.14 11 VAL B C 1
ATOM 767 O O . VAL B 1 11 ? -19.878 14.112 18.739 1.00 37.81 11 VAL B O 1
ATOM 771 N N . ILE B 1 12 ? -21.363 13.839 17.081 1.00 33.65 12 ILE B N 1
ATOM 772 C CA . ILE B 1 12 ? -22.499 13.898 17.997 1.00 35.03 12 ILE B CA 1
ATOM 773 C C . ILE B 1 12 ? -23.003 12.497 18.344 1.00 35.15 12 ILE B C 1
ATOM 774 O O . ILE B 1 12 ? -23.271 11.679 17.461 1.00 40.25 12 ILE B O 1
ATOM 779 N N . LEU B 1 13 ? -23.179 12.230 19.634 1.00 32.06 13 LEU B N 1
ATOM 780 C CA . LEU B 1 13 ? -23.795 10.993 20.073 1.00 34.98 13 LEU B CA 1
ATOM 781 C C . LEU B 1 13 ? -25.205 11.381 20.513 1.00 36.21 13 LEU B C 1
ATOM 782 O O . LEU B 1 13 ? -25.362 12.332 21.261 1.00 35.54 13 LEU B O 1
ATOM 787 N N . GLU B 1 14 ? -26.243 10.750 19.980 1.00 33.05 14 GLU B N 1
ATOM 788 C CA . GLU B 1 14 ? -27.589 11.206 20.343 1.00 35.09 14 GLU B CA 1
ATOM 789 C C . GLU B 1 14 ? -28.328 10.164 21.178 1.00 34.68 14 GLU B C 1
ATOM 790 O O . GLU B 1 14 ? -28.513 9.029 20.721 1.00 36.03 14 GLU B O 1
ATOM 796 N N . LEU B 1 15 ? -28.746 10.532 22.408 1.00 26.72 15 LEU B N 1
ATOM 797 C CA . LEU B 1 15 ? -29.452 9.587 23.286 1.00 29.56 15 LEU B CA 1
ATOM 798 C C . LEU B 1 15 ? -30.924 9.947 23.397 1.00 33.36 15 LEU B C 1
ATOM 799 O O . LEU B 1 15 ? -31.286 11.117 23.573 1.00 32.17 15 LEU B O 1
ATOM 804 N N . THR B 1 16 ? -31.781 8.959 23.362 1.00 28.46 16 THR B N 1
ATOM 805 C CA . THR B 1 16 ? -33.120 9.144 23.900 1.00 26.07 16 THR B CA 1
ATOM 806 C C . THR B 1 16 ? -33.114 8.517 25.288 1.00 32.14 16 THR B C 1
ATOM 807 O O . THR B 1 16 ? -32.772 7.336 25.422 1.00 32.39 16 THR B O 1
ATOM 811 N N . VAL B 1 17 ? -33.477 9.287 26.322 1.00 27.40 17 VAL B N 1
ATOM 812 C CA . VAL B 1 17 ? -33.401 8.790 27.688 1.00 28.27 17 VAL B CA 1
ATOM 813 C C . VAL B 1 17 ? -34.703 9.086 28.421 1.00 35.70 17 VAL B C 1
ATOM 814 O O . VAL B 1 17 ? -35.530 9.887 27.976 1.00 40.54 17 VAL B O 1
ATOM 818 N N . ARG B 1 18 ? -34.881 8.411 29.578 1.00 31.84 18 ARG B N 1
ATOM 819 C CA . ARG B 1 18 ? -36.004 8.724 30.449 1.00 29.16 18 ARG B CA 1
ATOM 820 C C . ARG B 1 18 ? -35.797 10.114 31.063 1.00 27.72 18 ARG B C 1
ATOM 821 O O . ARG B 1 18 ? -34.704 10.460 31.527 1.00 28.38 18 ARG B O 1
ATOM 829 N N . ASN B 1 19 ? -36.829 10.909 31.067 1.00 28.70 19 ASN B N 1
ATOM 830 C CA . ASN B 1 19 ? -36.642 12.268 31.665 1.00 28.21 19 ASN B CA 1
ATOM 831 C C . ASN B 1 19 ? -36.966 12.185 33.156 1.00 33.47 19 ASN B C 1
ATOM 832 O O . ASN B 1 19 ? -38.091 12.419 33.580 1.00 38.02 19 ASN B O 1
ATOM 837 N N . HIS B 1 20 ? -35.967 11.793 33.949 1.00 37.71 20 HIS B N 1
ATOM 838 C CA . HIS B 1 20 ? -36.039 11.508 35.382 1.00 37.26 20 HIS B CA 1
ATOM 839 C C . HIS B 1 20 ? -34.760 11.996 36.019 1.00 31.90 20 HIS B C 1
ATOM 840 O O . HIS B 1 20 ? -33.688 11.885 35.423 1.00 29.20 20 HIS B O 1
ATOM 847 N N . PRO B 1 21 ? -34.813 12.307 37.307 1.00 33.80 21 PRO B N 1
ATOM 848 C CA . PRO B 1 21 ? -33.595 12.761 37.999 1.00 34.44 21 PRO B CA 1
ATOM 849 C C . PRO B 1 21 ? -32.473 11.739 38.013 1.00 33.51 21 PRO B C 1
ATOM 850 O O . PRO B 1 21 ? -32.696 10.520 38.086 1.00 31.14 21 PRO B O 1
ATOM 854 N N . GLY B 1 22 ? -31.233 12.247 37.967 1.00 32.74 22 GLY B N 1
ATOM 855 C CA . GLY B 1 22 ? -30.063 11.351 38.023 1.00 31.51 22 GLY B CA 1
ATOM 856 C C . GLY B 1 22 ? -29.691 10.702 36.696 1.00 36.71 22 GLY B C 1
ATOM 857 O O . GLY B 1 22 ? -28.588 10.151 36.573 1.00 42.47 22 GLY B O 1
ATOM 858 N N . VAL B 1 23 ? -30.566 10.753 35.696 1.00 32.91 23 VAL B N 1
ATOM 859 C CA . VAL B 1 23 ? -30.261 10.120 34.402 1.00 33.41 23 VAL B CA 1
ATOM 860 C C . VAL B 1 23 ? -29.020 10.748 33.762 1.00 32.98 23 VAL B C 1
ATOM 861 O O . VAL B 1 23 ? -28.074 10.055 33.386 1.00 30.39 23 VAL B O 1
ATOM 865 N N . MET B 1 24 ? -28.944 12.092 33.747 1.00 34.23 24 MET B N 1
ATOM 866 C CA . MET B 1 24 ? -27.778 12.744 33.148 1.00 29.75 24 MET B CA 1
ATOM 867 C C . MET B 1 24 ? -26.522 12.534 33.982 1.00 30.26 24 MET B C 1
ATOM 868 O O . MET B 1 24 ? -25.416 12.459 33.428 1.00 30.43 24 MET B O 1
ATOM 873 N N . THR B 1 25 ? -26.657 12.385 35.310 1.00 29.90 25 THR B N 1
ATOM 874 C CA . THR B 1 25 ? -25.498 11.961 36.094 1.00 32.86 25 THR B CA 1
ATOM 875 C C . THR B 1 25 ? -24.971 10.587 35.658 1.00 35.25 25 THR B C 1
ATOM 876 O O . THR B 1 25 ? -23.752 10.399 35.550 1.00 40.38 25 THR B O 1
ATOM 880 N N . HIS B 1 26 ? -25.865 9.601 35.461 1.00 35.96 26 HIS B N 1
ATOM 881 C CA . HIS B 1 26 ? -25.437 8.260 35.008 1.00 38.34 26 HIS B CA 1
ATOM 882 C C . HIS B 1 26 ? -24.726 8.311 33.649 1.00 36.99 26 HIS B C 1
ATOM 883 O O . HIS B 1 26 ? -23.660 7.707 33.465 1.00 35.10 26 HIS B O 1
ATOM 890 N N . VAL B 1 27 ? -25.291 9.054 32.684 1.00 37.31 27 VAL B N 1
ATOM 891 C CA . VAL B 1 27 ? -24.669 9.146 31.363 1.00 35.34 27 VAL B CA 1
ATOM 892 C C . VAL B 1 27 ? -23.300 9.802 31.452 1.00 40.87 27 VAL B C 1
ATOM 893 O O . VAL B 1 27 ? -22.293 9.222 31.014 1.00 41.27 27 VAL B O 1
ATOM 897 N N . CYS B 1 28 ? -23.233 11.021 32.046 1.00 38.64 28 CYS B N 1
ATOM 898 C CA . CYS B 1 28 ? -21.961 11.740 32.078 1.00 37.77 28 CYS B CA 1
ATOM 899 C C . CYS B 1 28 ? -20.940 11.021 32.943 1.00 37.58 28 CYS B C 1
ATOM 900 O O . CYS B 1 28 ? -19.731 11.087 32.666 1.00 40.32 28 CYS B O 1
ATOM 903 N N . GLY B 1 29 ? -21.403 10.345 33.994 1.00 37.14 29 GLY B N 1
ATOM 904 C CA . GLY B 1 29 ? -20.513 9.504 34.782 1.00 40.95 29 GLY B CA 1
ATOM 905 C C . GLY B 1 29 ? -19.709 8.503 33.967 1.00 42.27 29 GLY B C 1
ATOM 906 O O . GLY B 1 29 ? -18.522 8.288 34.237 1.00 41.46 29 GLY B O 1
ATOM 907 N N . LEU B 1 30 ? -20.331 7.871 32.960 1.00 38.93 30 LEU B N 1
ATOM 908 C CA . LEU B 1 30 ? -19.555 6.981 32.093 1.00 41.52 30 LEU B CA 1
ATOM 909 C C . LEU B 1 30 ? -18.367 7.694 31.475 1.00 43.29 30 LEU B C 1
ATOM 910 O O . LEU B 1 30 ? -17.294 7.103 31.339 1.00 36.47 30 LEU B O 1
ATOM 915 N N . PHE B 1 31 ? -18.553 8.957 31.047 1.00 39.12 31 PHE B N 1
ATOM 916 C CA . PHE B 1 31 ? -17.442 9.685 30.443 1.00 40.59 31 PHE B CA 1
ATOM 917 C C . PHE B 1 31 ? -16.436 10.080 31.510 1.00 39.38 31 PHE B C 1
ATOM 918 O O . PHE B 1 31 ? -15.226 9.889 31.343 1.00 43.42 31 PHE B O 1
ATOM 926 N N . ALA B 1 32 ? -16.928 10.605 32.635 1.00 39.95 32 ALA B N 1
ATOM 927 C CA . ALA B 1 32 ? -16.044 10.987 33.734 1.00 42.21 32 ALA B CA 1
ATOM 928 C C . ALA B 1 32 ? -15.156 9.825 34.178 1.00 44.84 32 ALA B C 1
ATOM 929 O O . ALA B 1 32 ? -13.952 10.003 34.389 1.00 45.44 32 ALA B O 1
ATOM 931 N N . ARG B 1 33 ? -15.723 8.620 34.310 1.00 45.31 33 ARG B N 1
ATOM 932 C CA . ARG B 1 33 ? -14.928 7.457 34.745 1.00 53.58 33 ARG B CA 1
ATOM 933 C C . ARG B 1 33 ? -13.856 7.039 33.737 1.00 58.75 33 ARG B C 1
ATOM 934 O O . ARG B 1 33 ? -13.125 6.080 34.003 1.00 62.08 33 ARG B O 1
ATOM 942 N N . ARG B 1 34 ? -13.757 7.705 32.586 1.00 57.69 34 ARG B N 1
ATOM 943 C CA . ARG B 1 34 ? -12.680 7.477 31.628 1.00 57.56 34 ARG B CA 1
ATOM 944 C C . ARG B 1 34 ? -11.854 8.723 31.358 1.00 59.75 34 ARG B C 1
ATOM 945 O O . ARG B 1 34 ? -11.044 8.709 30.426 1.00 58.11 34 ARG B O 1
ATOM 953 N N . ALA B 1 35 ? -12.045 9.798 32.141 1.00 55.10 35 ALA B N 1
ATOM 954 C CA . ALA B 1 35 ? -11.387 11.081 31.888 1.00 55.23 35 ALA B CA 1
ATOM 955 C C . ALA B 1 35 ? -11.628 11.543 30.444 1.00 52.55 35 ALA B C 1
ATOM 956 O O . ALA B 1 35 ? -10.751 12.110 29.792 1.00 52.45 35 ALA B O 1
ATOM 958 N N . PHE B 1 36 ? -12.835 11.291 29.953 1.00 48.38 36 PHE B N 1
ATOM 959 C CA . PHE B 1 36 ? -13.236 11.579 28.584 1.00 48.13 36 PHE B CA 1
ATOM 960 C C . PHE B 1 36 ? -14.056 12.851 28.620 1.00 45.08 36 PHE B C 1
ATOM 961 O O . PHE B 1 36 ? -15.177 12.854 29.126 1.00 44.81 36 PHE B O 1
ATOM 969 N N . ASN B 1 37 ? -13.546 13.911 28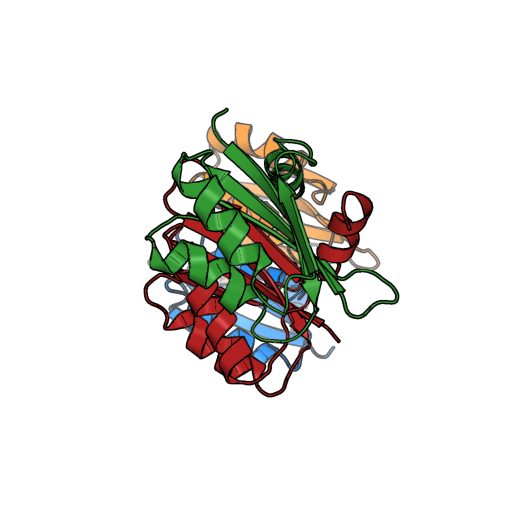.027 1.00 49.11 37 ASN B N 1
ATOM 970 C CA . ASN B 1 37 ? -14.230 15.178 28.155 1.00 48.08 37 ASN B CA 1
ATOM 971 C C . ASN B 1 37 ? -15.406 15.259 27.183 1.00 48.04 37 ASN B C 1
ATOM 972 O O . ASN B 1 37 ? -15.365 14.708 26.078 1.00 48.24 37 ASN B O 1
ATOM 977 N N . VAL B 1 38 ? -16.481 15.922 27.615 1.00 49.20 38 VAL B N 1
ATOM 978 C CA . VAL B 1 38 ? -17.639 16.219 26.767 1.00 45.30 38 VAL B CA 1
ATOM 979 C C . VAL B 1 38 ? -17.580 17.681 26.335 1.00 40.85 38 VAL B C 1
ATOM 980 O O . VAL B 1 38 ? -17.481 18.584 27.172 1.00 38.52 38 VAL B O 1
ATOM 984 N N . GLU B 1 39 ? -17.623 17.934 25.030 1.00 38.94 39 GLU B N 1
ATOM 985 C CA . GLU B 1 39 ? -17.371 19.298 24.587 1.00 41.99 39 GLU B CA 1
ATOM 986 C C . GLU B 1 39 ? -18.639 20.122 24.504 1.00 38.85 39 GLU B C 1
ATOM 987 O O . GLU B 1 39 ? -18.602 21.323 24.711 1.00 51.93 39 GLU B O 1
ATOM 993 N N . GLY B 1 40 ? -19.753 19.487 24.206 1.00 41.99 40 GLY B N 1
ATOM 994 C CA . GLY B 1 40 ? -21.008 20.157 23.984 1.00 36.96 40 GLY B CA 1
ATOM 995 C C . GLY B 1 40 ? -22.093 19.200 24.435 1.00 31.41 40 GLY B C 1
ATOM 996 O O . GLY B 1 40 ? -21.978 17.978 24.275 1.00 29.77 40 GLY B O 1
ATOM 997 N N . ILE B 1 41 ? -23.139 19.768 25.015 1.00 29.39 41 ILE B N 1
ATOM 998 C CA . ILE B 1 41 ? -24.339 19.083 25.397 1.00 25.35 41 ILE B CA 1
ATOM 999 C C . ILE B 1 41 ? -25.552 19.900 25.034 1.00 25.20 41 ILE B C 1
ATOM 1000 O O . ILE B 1 41 ? -25.620 21.108 25.310 1.00 29.52 41 ILE B O 1
ATOM 1005 N N . LEU B 1 42 ? -26.568 19.205 24.584 1.00 29.91 42 LEU B N 1
ATOM 1006 C CA . LEU B 1 42 ? -27.920 19.708 24.520 1.00 27.75 42 LEU B CA 1
ATOM 1007 C C . LEU B 1 42 ? -28.825 18.634 25.052 1.00 30.29 42 LEU B C 1
ATOM 1008 O O . LEU B 1 42 ? -28.748 17.473 24.603 1.00 27.76 42 LEU B O 1
ATOM 1013 N N . CYS B 1 43 ? -29.717 19.017 25.968 1.00 28.70 43 CYS B N 1
ATOM 1014 C CA . CYS B 1 43 ? -30.737 18.107 26.428 1.00 28.00 43 CYS B CA 1
ATOM 1015 C C . CYS B 1 43 ? -32.084 18.783 26.353 1.00 29.07 43 CYS B C 1
ATOM 1016 O O . CYS B 1 43 ? -32.293 19.813 26.984 1.00 31.06 43 CYS B O 1
ATOM 1019 N N . LEU B 1 44 ? -33.029 18.158 25.695 1.00 32.69 44 LEU B N 1
ATOM 1020 C CA . LEU B 1 44 ? -34.331 18.729 25.565 1.00 31.21 44 LEU B CA 1
ATOM 1021 C C . LEU B 1 44 ? -35.364 17.658 25.851 1.00 34.45 44 LEU B C 1
ATOM 1022 O O . LEU B 1 44 ? -35.224 16.514 25.393 1.00 29.83 44 LEU B O 1
ATOM 1027 N N . PRO B 1 45 ? -36.441 18.019 26.528 1.00 38.47 45 PRO B N 1
ATOM 1028 C CA . PRO B 1 45 ? -37.530 17.061 26.734 1.00 37.18 45 PRO B CA 1
ATOM 1029 C C . PRO B 1 45 ? -38.336 16.857 25.456 1.00 41.83 45 PRO B C 1
ATOM 1030 O O . PRO B 1 45 ? -38.522 17.774 24.654 1.00 39.82 45 PRO B O 1
ATOM 1034 N N . ILE B 1 46 ? -38.786 15.611 25.255 1.00 42.99 46 ILE B N 1
ATOM 1035 C CA . ILE B 1 46 ? -39.629 15.233 24.122 1.00 42.36 46 ILE B CA 1
ATOM 1036 C C . ILE B 1 46 ? -41.083 15.410 24.553 1.00 52.83 46 ILE B C 1
ATOM 1037 O O . ILE B 1 46 ? -41.541 14.782 25.518 1.00 59.91 46 ILE B O 1
ATOM 1042 N N . GLN B 1 47 ? -41.807 16.286 23.863 1.00 57.45 47 GLN B N 1
ATOM 1043 C CA . GLN B 1 47 ? -43.126 16.699 24.331 1.00 55.31 47 GLN B CA 1
ATOM 1044 C C . GLN B 1 47 ? -44.109 15.531 24.297 1.00 59.86 47 GLN B C 1
ATOM 1045 O O . GLN B 1 47 ? -44.022 14.632 23.453 1.00 57.65 47 GLN B O 1
ATOM 1047 N N . ASP B 1 48 ? -45.053 15.560 25.242 1.00 65.67 48 ASP B N 1
ATOM 1048 C CA . ASP B 1 48 ? -46.059 14.514 25.402 1.00 75.16 48 ASP B CA 1
ATOM 1049 C C . ASP B 1 48 ? -45.396 13.154 25.576 1.00 73.80 48 ASP B C 1
ATOM 1050 O O . ASP B 1 48 ? -45.799 12.161 24.966 1.00 75.35 48 ASP B O 1
ATOM 1055 N N . SER B 1 49 ? -44.361 13.113 26.411 1.00 69.74 49 SER B N 1
ATOM 1056 C CA . SER B 1 49 ? -43.658 11.869 26.690 1.00 63.61 49 SER B CA 1
ATOM 1057 C C . SER B 1 49 ? -42.911 12.031 28.006 1.00 59.25 49 SER B C 1
ATOM 1058 O O . SER B 1 49 ? -42.880 13.110 28.599 1.00 60.92 49 SER B O 1
ATOM 1061 N N . ASP B 1 50 ? -42.308 10.937 28.455 1.00 51.46 50 ASP B N 1
ATOM 1062 C CA . ASP B 1 50 ? -41.490 10.900 29.656 1.00 44.07 50 ASP B CA 1
ATOM 1063 C C . ASP B 1 50 ? -40.023 10.834 29.320 1.00 38.59 50 ASP B C 1
ATOM 1064 O O . ASP B 1 50 ? -39.216 10.451 30.177 1.00 39.64 50 ASP B O 1
ATOM 1069 N N . LYS B 1 51 ? -39.674 11.103 28.068 1.00 38.26 51 LYS B N 1
ATOM 1070 C CA . LYS B 1 51 ? -38.324 10.980 27.552 1.00 32.38 51 LYS B CA 1
ATOM 1071 C C . LYS B 1 51 ? -37.763 12.359 27.203 1.00 32.93 51 LYS B C 1
ATOM 1072 O O . LYS B 1 51 ? -38.506 13.313 27.000 1.00 32.50 51 LYS B O 1
ATOM 1078 N N . SER B 1 52 ? -36.434 12.444 27.132 1.00 30.86 52 SER B N 1
ATOM 1079 C CA . SER B 1 52 ? -35.723 13.598 26.600 1.00 30.45 52 SER B CA 1
ATOM 1080 C C . SER B 1 52 ? -34.686 13.097 25.612 1.00 31.15 52 SER B C 1
ATOM 1081 O O . SER B 1 52 ? -34.402 11.884 25.569 1.00 29.80 52 SER B O 1
ATOM 1084 N N . HIS B 1 53 ? -34.273 14.009 24.709 1.00 24.27 53 HIS B N 1
ATOM 1085 C CA . HIS B 1 53 ? -33.148 13.812 23.799 1.00 24.03 53 HIS B CA 1
ATOM 1086 C C . HIS B 1 53 ? -31.952 14.492 24.388 1.00 31.57 53 HIS B C 1
ATOM 1087 O O . HIS B 1 53 ? -32.027 15.677 24.808 1.00 34.11 53 HIS B O 1
ATOM 1094 N N . ILE B 1 54 ? -30.843 13.793 24.342 1.00 31.32 54 ILE B N 1
ATOM 1095 C CA . ILE B 1 54 ? -29.546 14.336 24.683 1.00 32.76 54 ILE B CA 1
ATOM 1096 C C . ILE B 1 54 ? -28.666 14.225 23.453 1.00 34.43 54 ILE B C 1
ATOM 1097 O O . ILE B 1 54 ? -28.557 13.137 22.879 1.00 33.49 54 ILE B O 1
ATOM 1102 N N . TRP B 1 55 ? -28.034 15.343 23.068 1.00 32.16 55 TRP B N 1
ATOM 1103 C CA . TRP B 1 55 ? -26.954 15.405 22.084 1.00 32.23 55 TRP B CA 1
ATOM 1104 C C . TRP B 1 55 ? -25.645 15.689 22.788 1.00 30.56 55 TRP B C 1
ATOM 1105 O O . TRP B 1 55 ? -25.526 16.712 23.483 1.00 28.27 55 TRP B O 1
ATOM 1116 N N . LEU B 1 56 ? -24.648 14.852 22.544 1.00 30.22 56 LEU B N 1
ATOM 1117 C CA . LEU B 1 56 ? -23.328 15.007 23.145 1.00 30.31 56 LEU B CA 1
ATOM 1118 C C . LEU B 1 56 ? -22.305 15.143 22.048 1.00 37.12 56 LEU B C 1
ATOM 1119 O O . LEU B 1 56 ? -22.226 14.283 21.154 1.00 33.49 56 LEU B O 1
ATOM 1124 N N . LEU B 1 57 ? -21.528 16.221 22.123 1.00 36.18 57 LEU B N 1
ATOM 1125 C CA . LEU B 1 57 ? -20.507 16.520 21.140 1.00 37.55 57 LEU B CA 1
ATOM 1126 C C . LEU B 1 57 ? -19.212 16.059 21.771 1.00 39.94 57 LEU B C 1
ATOM 1127 O O . LEU B 1 57 ? -18.786 16.602 22.801 1.00 34.90 57 LEU B O 1
ATOM 1132 N N . VAL B 1 58 ? -18.610 15.034 21.187 1.00 42.17 58 VAL B N 1
ATOM 1133 C CA . VAL B 1 58 ? -17.375 14.484 21.713 1.00 45.04 58 VAL B CA 1
ATOM 1134 C C . VAL B 1 58 ? -16.399 14.207 20.576 1.00 45.02 58 VAL B C 1
ATOM 1135 O O . VAL B 1 58 ? -16.768 14.118 19.403 1.00 44.91 58 VAL B O 1
ATOM 1139 N N . ASN B 1 59 ? -15.136 14.092 20.954 1.00 46.71 59 ASN B N 1
ATOM 1140 C CA . ASN B 1 59 ? -14.107 13.587 20.072 1.00 53.60 59 ASN B CA 1
ATOM 1141 C C . ASN B 1 59 ? -14.423 12.157 19.598 1.00 53.15 59 ASN B C 1
ATOM 1142 O O . ASN B 1 59 ? -14.668 11.235 20.401 1.00 45.35 59 ASN B O 1
ATOM 1147 N N . ASP B 1 60 ? -14.451 11.974 18.282 1.00 53.46 60 ASP B N 1
ATOM 1148 C CA . ASP B 1 60 ? -14.580 10.627 17.741 1.00 61.01 60 ASP B CA 1
ATOM 1149 C C . ASP B 1 60 ? -13.350 9.843 18.155 1.00 68.06 60 ASP B C 1
ATOM 1150 O O . ASP B 1 60 ? -12.215 10.248 17.894 1.00 79.80 60 ASP B O 1
ATOM 1155 N N . ASP B 1 61 ? -13.564 8.725 18.807 1.00 60.66 61 ASP B N 1
ATOM 1156 C CA . ASP B 1 61 ? -12.486 8.147 19.576 1.00 63.93 61 ASP B CA 1
ATOM 1157 C C . ASP B 1 61 ? -12.654 6.642 19.553 1.00 57.20 61 ASP B C 1
ATOM 1158 O O . ASP B 1 61 ? -13.777 6.147 19.684 1.00 58.50 61 ASP B O 1
ATOM 1163 N N . GLN B 1 62 ? -11.538 5.930 19.387 1.00 56.06 62 GLN B N 1
ATOM 1164 C CA . GLN B 1 62 ? -11.518 4.499 19.651 1.00 57.23 62 GLN B CA 1
ATOM 1165 C C . GLN B 1 62 ? -12.206 4.172 20.981 1.00 66.1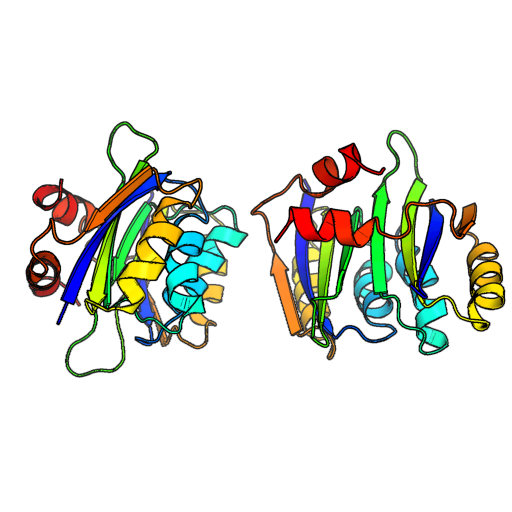2 62 GLN B C 1
ATOM 1166 O O . GLN B 1 62 ? -12.961 3.198 21.075 1.00 72.50 62 GLN B O 1
ATOM 1168 N N . ARG B 1 63 ? -11.963 4.982 22.016 1.00 68.60 63 ARG B N 1
ATOM 1169 C CA . ARG B 1 63 ? -12.641 4.794 23.300 1.00 72.12 63 ARG B CA 1
ATOM 1170 C C . ARG B 1 63 ? -14.150 4.931 23.169 1.00 70.11 63 ARG B C 1
ATOM 1171 O O . ARG B 1 63 ? -14.909 4.317 23.931 1.00 67.41 63 ARG B O 1
ATOM 1179 N N . LEU B 1 64 ? -14.610 5.760 22.235 1.00 69.18 64 LEU B N 1
ATOM 1180 C CA . LEU B 1 64 ? -16.039 5.983 22.158 1.00 61.92 64 LEU B CA 1
ATOM 1181 C C . LEU B 1 64 ? -16.768 4.743 21.641 1.00 59.29 64 LEU B C 1
ATOM 1182 O O . LEU B 1 64 ? -17.963 4.602 21.906 1.00 52.91 64 LEU B O 1
ATOM 1187 N N . GLU B 1 65 ? -16.059 3.816 20.980 1.00 67.53 65 GLU B N 1
ATOM 1188 C CA . GLU B 1 65 ? -16.622 2.501 20.645 1.00 69.78 65 GLU B CA 1
ATOM 1189 C C . GLU B 1 65 ? -16.970 1.701 21.893 1.00 71.93 65 GLU B C 1
ATOM 1190 O O . GLU B 1 65 ? -18.100 1.211 22.041 1.00 71.13 65 GLU B O 1
ATOM 1196 N N . GLN B 1 66 ? -15.984 1.476 22.767 1.00 72.72 66 GLN B N 1
ATOM 1197 C CA . GLN B 1 66 ? -16.276 0.734 23.991 1.00 74.45 66 GLN B CA 1
ATOM 1198 C C . GLN B 1 66 ? -17.356 1.423 24.815 1.00 66.01 66 GLN B C 1
ATOM 1199 O O . GLN B 1 66 ? -18.205 0.755 25.421 1.00 67.70 66 GLN B O 1
ATOM 1201 N N . MET B 1 67 ? -17.363 2.754 24.825 1.00 58.03 67 MET B N 1
ATOM 1202 C CA . MET B 1 67 ? -18.343 3.461 25.637 1.00 57.46 67 MET B CA 1
ATOM 1203 C C . MET B 1 67 ? -19.752 3.279 25.102 1.00 55.89 67 MET B C 1
ATOM 1204 O O . MET B 1 67 ? -20.719 3.323 25.863 1.00 54.12 67 MET B O 1
ATOM 1209 N N . ILE B 1 68 ? -19.892 3.135 23.789 1.00 50.78 68 ILE B N 1
ATOM 1210 C CA . ILE B 1 68 ? -21.225 3.200 23.213 1.00 48.69 68 ILE B CA 1
ATOM 1211 C C . ILE B 1 68 ? -22.095 2.043 23.712 1.00 38.70 68 ILE B C 1
ATOM 1212 O O . ILE B 1 68 ? -23.270 2.260 24.058 1.00 37.39 68 ILE B O 1
ATOM 1217 N N . SER B 1 69 ? -21.534 0.819 23.780 1.00 36.52 69 SER B N 1
ATOM 1218 C CA . SER B 1 69 ? -22.286 -0.312 24.326 1.00 42.16 69 SER B CA 1
ATOM 1219 C C . SER B 1 69 ? -22.585 -0.099 25.816 1.00 42.33 69 SER B C 1
ATOM 1220 O O . SER B 1 69 ? -23.698 -0.393 26.267 1.00 44.58 69 SER B O 1
ATOM 1223 N N . GLN B 1 70 ? -21.664 0.531 26.559 1.00 40.08 70 GLN B N 1
ATOM 1224 C CA . GLN B 1 70 ? -21.947 0.853 27.963 1.00 44.06 70 GLN B CA 1
ATOM 1225 C C . GLN B 1 70 ? -23.134 1.790 28.090 1.00 40.77 70 GLN B C 1
ATOM 1226 O O . GLN B 1 70 ? -24.037 1.577 28.911 1.00 38.78 70 GLN B O 1
ATOM 1232 N N . ILE B 1 71 ? -23.149 2.861 27.297 1.00 32.58 71 ILE B N 1
ATOM 1233 C CA . ILE B 1 71 ? -24.270 3.776 27.346 1.00 29.14 71 ILE B CA 1
ATOM 1234 C C . ILE B 1 71 ? -25.569 3.061 26.994 1.00 29.56 71 ILE B C 1
ATOM 1235 O O . ILE B 1 71 ? -26.594 3.246 27.657 1.00 37.20 71 ILE B O 1
ATOM 1240 N N . ASP B 1 72 ? -25.586 2.324 25.869 1.00 32.41 72 ASP B N 1
ATOM 1241 C CA . ASP B 1 72 ? -26.807 1.622 25.468 1.00 35.38 72 ASP B CA 1
ATOM 1242 C C . ASP B 1 72 ? -27.341 0.725 26.590 1.00 35.50 72 ASP B C 1
ATOM 1243 O O . ASP B 1 72 ? -28.548 0.705 26.859 1.00 32.87 72 ASP B O 1
ATOM 1248 N N . LYS B 1 73 ? -26.447 0.018 27.273 1.00 33.95 73 LYS B N 1
ATOM 1249 C CA . LYS B 1 73 ? -26.851 -0.858 28.387 1.00 35.89 73 LYS B CA 1
ATOM 1250 C C . LYS B 1 73 ? -27.466 -0.109 29.590 1.00 39.07 73 LYS B C 1
ATOM 1251 O O . LYS B 1 73 ? -28.232 -0.703 30.348 1.00 34.94 73 LYS B O 1
ATOM 1257 N N . LEU B 1 74 ? -27.315 1.230 29.690 1.00 38.69 74 LEU B N 1
ATOM 1258 C CA . LEU B 1 74 ? -27.937 1.906 30.828 1.00 35.13 74 LEU B CA 1
ATOM 1259 C C . LEU B 1 74 ? -29.450 1.694 30.813 1.00 41.11 74 LEU B C 1
ATOM 1260 O O . LEU B 1 74 ? -30.089 1.776 29.764 1.00 31.01 74 LEU B O 1
ATOM 1265 N N . GLU B 1 75 ? -30.034 1.379 31.981 1.00 31.97 75 GLU B N 1
ATOM 1266 C CA . GLU B 1 75 ? -31.473 1.095 32.011 1.00 32.97 75 GLU B CA 1
ATOM 1267 C C . GLU B 1 75 ? -32.293 2.268 31.466 1.00 32.32 75 GLU B C 1
ATOM 1268 O O . GLU B 1 75 ? -33.337 2.091 30.829 1.00 38.08 75 GLU B O 1
ATOM 1274 N N . ASP B 1 76 ? -31.879 3.457 31.775 1.00 29.47 76 ASP B N 1
ATOM 1275 C CA . ASP B 1 76 ? -32.599 4.673 31.389 1.00 31.55 76 ASP B CA 1
ATOM 1276 C C . ASP B 1 76 ? -32.264 5.215 30.001 1.00 38.17 76 ASP B C 1
ATOM 1277 O O . ASP B 1 76 ? -32.847 6.247 29.631 1.00 34.49 76 ASP B O 1
ATOM 1282 N N . VAL B 1 77 ? -31.333 4.618 29.255 1.00 31.18 77 VAL B N 1
ATOM 1283 C CA . VAL B 1 77 ? -31.017 5.128 27.918 1.00 29.77 77 VAL B CA 1
ATOM 1284 C C . VAL B 1 77 ? -31.854 4.302 26.977 1.00 38.05 77 VAL B C 1
ATOM 1285 O O . VAL B 1 77 ? -31.722 3.071 26.965 1.00 32.23 77 VAL B O 1
ATOM 1289 N N . VAL B 1 78 ? -32.776 4.948 26.286 1.00 28.58 78 VAL B N 1
ATOM 1290 C CA . VAL B 1 78 ? -33.732 4.222 25.461 1.00 37.87 78 VAL B CA 1
ATOM 1291 C C . VAL B 1 78 ? -33.110 3.853 24.110 1.00 42.00 78 VAL B C 1
ATOM 1292 O O . VAL B 1 78 ? -33.320 2.754 23.606 1.00 42.02 78 VAL B O 1
ATOM 1296 N N . LYS B 1 79 ? -32.265 4.717 23.560 1.00 35.35 79 LYS B N 1
ATOM 1297 C CA . LYS B 1 79 ? -31.670 4.516 22.239 1.00 39.12 79 LYS B CA 1
ATOM 1298 C C . LYS B 1 79 ? -30.426 5.368 22.135 1.00 40.53 79 LYS B C 1
ATOM 1299 O O . LYS B 1 79 ? -30.358 6.478 22.705 1.00 29.98 79 LYS B O 1
ATOM 1305 N N . VAL B 1 80 ? -29.445 4.854 21.411 1.00 35.28 80 VAL B N 1
ATOM 1306 C CA . VAL B 1 80 ? -28.201 5.580 21.162 1.00 36.69 80 VAL B CA 1
ATOM 1307 C C . VAL B 1 80 ? -28.056 5.746 19.648 1.00 43.97 80 VAL B C 1
ATOM 1308 O O . VAL B 1 80 ? -28.229 4.785 18.906 1.00 43.21 80 VAL B O 1
ATOM 1312 N N . GLN B 1 81 ? -27.770 6.944 19.183 1.00 34.25 81 GLN B N 1
ATOM 1313 C CA . GLN B 1 81 ? -27.492 7.064 17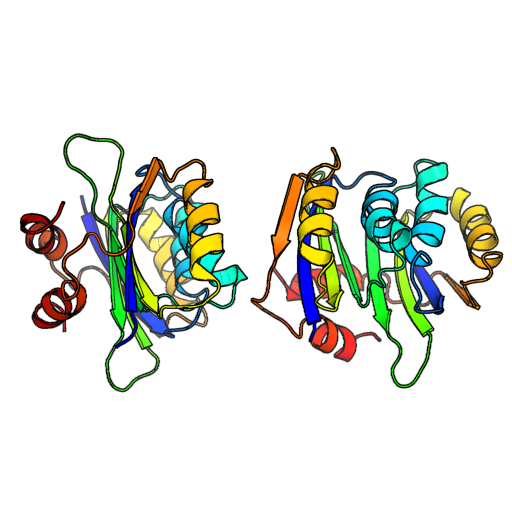.739 1.00 49.47 81 GLN B CA 1
ATOM 1314 C C . GLN B 1 81 ? -26.177 7.803 17.614 1.00 45.54 81 GLN B C 1
ATOM 1315 O O . GLN B 1 81 ? -25.819 8.593 18.485 1.00 42.21 81 GLN B O 1
ATOM 1321 N N . ARG B 1 82 ? -25.396 7.474 16.636 1.00 35.19 82 ARG B N 1
ATOM 1322 C CA . ARG B 1 82 ? -24.114 8.150 16.585 1.00 39.48 82 ARG B CA 1
ATOM 1323 C C . ARG B 1 82 ? -23.878 8.658 15.171 1.00 47.47 82 ARG B C 1
ATOM 1324 O O . ARG B 1 82 ? -24.187 7.955 14.218 1.00 44.82 82 ARG B O 1
ATOM 1332 N N . ASN B 1 83 ? -23.425 9.912 15.039 1.00 36.07 83 ASN B N 1
ATOM 1333 C CA . ASN B 1 83 ? -22.999 10.514 13.747 1.00 42.03 83 ASN B CA 1
ATOM 1334 C C . ASN B 1 83 ? -24.177 10.800 12.838 1.00 39.36 83 ASN B C 1
ATOM 1335 O O . ASN B 1 83 ? -24.026 10.838 11.598 1.00 43.89 83 ASN B O 1
ATOM 1340 N N . GLN B 1 84 ? -25.367 10.941 13.396 1.00 37.74 84 GLN B N 1
ATOM 1341 C CA . GLN B 1 84 ? -26.566 11.219 12.633 1.00 51.46 84 GLN B CA 1
ATOM 1342 C C . GLN B 1 84 ? -27.010 12.676 12.733 1.00 50.90 84 GLN B C 1
ATOM 1343 O O . GLN B 1 84 ? -28.027 13.045 12.147 1.00 57.33 84 GLN B O 1
ATOM 1349 N N . SER B 1 85 ? -26.291 13.505 13.462 1.00 44.27 85 SER B N 1
ATOM 1350 C CA . SER B 1 85 ? -26.540 14.933 13.495 1.00 41.53 85 SER B CA 1
ATOM 1351 C C . SER B 1 85 ? -25.231 15.599 13.119 1.00 40.07 85 SER B C 1
ATOM 1352 O O . SER B 1 85 ? -24.164 15.182 13.594 1.00 40.73 85 SER B O 1
ATOM 1355 N N . ASP B 1 86 ? -25.298 16.566 12.227 1.00 45.43 86 ASP B N 1
ATOM 1356 C CA . ASP B 1 86 ? -24.106 17.280 11.808 1.00 45.80 86 ASP B CA 1
ATOM 1357 C C . ASP B 1 86 ? -23.528 17.977 13.036 1.00 43.12 86 ASP B C 1
ATOM 1358 O O . ASP B 1 86 ? -24.289 18.547 13.803 1.00 47.82 86 ASP B O 1
ATOM 1363 N N . PRO B 1 87 ? -22.219 17.863 13.316 1.00 45.28 87 PRO B N 1
ATOM 1364 C CA . PRO B 1 87 ? -21.673 18.461 14.565 1.00 44.17 87 PRO B CA 1
ATOM 1365 C C . PRO B 1 87 ? -21.743 19.982 14.600 1.00 49.41 87 PRO B C 1
ATOM 1366 O O . PRO B 1 87 ? -21.622 20.586 15.703 1.00 50.25 87 PRO B O 1
ATOM 1370 N N . THR B 1 88 ? -21.926 20.611 13.442 1.00 49.76 88 THR B N 1
ATOM 1371 C CA . THR B 1 88 ? -22.054 22.067 13.435 1.00 53.47 88 THR B CA 1
ATOM 1372 C C . THR B 1 88 ? -23.304 22.595 14.147 1.00 45.69 88 THR B C 1
ATOM 1373 O O . THR B 1 88 ? -23.406 23.805 14.309 1.00 44.67 88 THR B O 1
ATOM 1377 N N . MET B 1 89 ? -24.290 21.757 14.477 1.00 49.69 89 MET B N 1
ATOM 1378 C CA . MET B 1 89 ? -25.448 22.252 15.222 1.00 48.58 89 MET B CA 1
ATOM 1379 C C . MET B 1 89 ? -25.001 23.086 16.428 1.00 46.56 89 MET B C 1
ATOM 1380 O O . MET B 1 89 ? -25.578 24.134 16.715 1.00 44.79 89 MET B O 1
ATOM 1385 N N . PHE B 1 90 ? -23.890 22.694 17.047 1.00 45.83 90 PHE B N 1
ATOM 1386 C CA . PHE B 1 90 ? -23.353 23.373 18.195 1.00 38.88 90 PHE B CA 1
ATOM 1387 C C . PHE B 1 90 ? -22.700 24.709 17.831 1.00 48.87 90 PHE B C 1
ATOM 1388 O O . PHE B 1 90 ? -22.758 25.652 18.634 1.00 46.73 90 PHE B O 1
ATOM 1396 N N . ASN B 1 91 ? -22.091 24.822 16.645 1.00 48.88 91 ASN B N 1
ATOM 1397 C CA . ASN B 1 91 ? -21.631 26.133 16.178 1.00 49.21 91 ASN B CA 1
ATOM 1398 C C . ASN B 1 91 ? -22.809 27.039 15.878 1.00 45.07 91 ASN B C 1
ATOM 1399 O O . ASN B 1 91 ? -22.763 28.241 16.174 1.00 46.73 91 ASN B O 1
ATOM 1404 N N . LYS B 1 92 ? -23.894 26.482 15.346 1.00 44.00 92 LYS B N 1
ATOM 1405 C CA . LYS B 1 92 ? -25.047 27.313 15.029 1.00 44.95 92 LYS B CA 1
ATOM 1406 C C . LYS B 1 92 ? -25.666 27.867 16.295 1.00 46.22 92 LYS B C 1
ATOM 1407 O O . LYS B 1 92 ? -26.079 29.011 16.343 1.00 45.10 92 LYS B O 1
ATOM 1413 N N . ILE B 1 93 ? -25.833 27.011 17.289 1.00 50.15 93 ILE B N 1
ATOM 1414 C CA . ILE B 1 93 ? -26.387 27.468 18.546 1.00 47.14 93 ILE B CA 1
ATOM 1415 C C . ILE B 1 93 ? -25.486 28.529 19.134 1.00 40.87 93 ILE B C 1
ATOM 1416 O O . ILE B 1 93 ? -25.953 29.561 19.560 1.00 41.97 93 ILE B O 1
ATOM 1421 N N . ALA B 1 94 ? -24.177 28.316 19.081 1.00 43.73 94 ALA B N 1
ATOM 1422 C CA . ALA B 1 94 ? -23.215 29.164 19.768 1.00 46.08 94 ALA B CA 1
ATOM 1423 C C . ALA B 1 94 ? -23.205 30.586 19.246 1.00 62.28 94 ALA B C 1
ATOM 1424 O O . ALA B 1 94 ? -22.869 31.514 19.991 1.00 68.00 94 ALA B O 1
ATOM 1426 N N . VAL B 1 95 ? -23.529 30.801 17.970 1.00 63.77 95 VAL B N 1
ATOM 1427 C CA . VAL B 1 95 ? -23.492 32.164 17.486 1.00 65.73 95 VAL B CA 1
ATOM 1428 C C . VAL B 1 95 ? -24.482 33.044 18.232 1.00 68.71 95 VAL B C 1
ATOM 1429 O O . VAL B 1 95 ? -24.505 34.249 18.023 1.00 71.43 95 VAL B O 1
ATOM 1433 N N . PHE B 1 96 ? -25.281 32.475 19.122 1.00 66.60 96 PHE B N 1
ATOM 1434 C CA . PHE B 1 96 ? -26.248 33.260 19.869 1.00 70.12 96 PHE B CA 1
ATOM 1435 C C . PHE B 1 96 ? -26.050 33.200 21.382 1.00 82.04 96 PHE B C 1
ATOM 1436 O O . PHE B 1 96 ? -27.037 33.337 22.102 1.00 86.84 96 PHE B O 1
ATOM 1444 N N . PHE B 1 97 ? -24.832 32.982 21.912 1.00 87.69 97 PHE B N 1
ATOM 1445 C CA . PHE B 1 97 ? -24.750 32.826 23.372 1.00 89.60 97 PHE B CA 1
ATOM 1446 C C . PHE B 1 97 ? -23.480 33.346 24.055 1.00 109.88 97 PHE B C 1
ATOM 1447 O O . PHE B 1 97 ? -22.355 33.060 23.627 1.00 110.42 97 PHE B O 1
ATOM 1455 N N . GLN B 1 98 ? -23.709 34.135 25.123 1.00 121.87 98 GLN B N 1
ATOM 1456 C CA . GLN B 1 98 ? -22.765 34.481 26.204 1.00 128.21 98 GLN B CA 1
ATOM 1457 C C . GLN B 1 98 ? -23.501 34.359 27.558 1.00 130.63 98 GLN B C 1
ATOM 1458 O O . GLN B 1 98 ? -22.908 34.290 28.640 1.00 132.32 98 GLN B O 1
ATOM 1465 N N . HIS C 1 8 ? -13.272 -16.591 55.725 1.00 130.48 8 HIS C N 1
ATOM 1466 C CA . HIS C 1 8 ? -12.848 -15.268 56.177 1.00 128.17 8 HIS C CA 1
ATOM 1467 C C . HIS C 1 8 ? -12.708 -15.197 57.697 1.00 123.34 8 HIS C C 1
ATOM 1468 O O . HIS C 1 8 ? -13.137 -16.107 58.407 1.00 128.85 8 HIS C O 1
ATOM 1475 N N . ASP C 1 9 ? -12.119 -14.103 58.192 1.00 114.04 9 ASP C N 1
ATOM 1476 C CA . ASP C 1 9 ? -11.830 -13.942 59.611 1.00 102.91 9 ASP C CA 1
ATOM 1477 C C . ASP C 1 9 ? -12.740 -12.915 60.275 1.00 84.33 9 ASP C C 1
ATOM 1478 O O . ASP C 1 9 ? -12.318 -12.218 61.200 1.00 73.86 9 ASP C O 1
ATOM 1483 N N . ASN C 1 10 ? -13.983 -12.814 59.821 1.00 74.06 10 ASN C N 1
ATOM 1484 C CA . ASN C 1 10 ? -14.915 -11.846 60.375 1.00 69.20 10 ASN C CA 1
ATOM 1485 C C . ASN C 1 10 ? -16.172 -12.540 60.895 1.00 66.79 10 ASN C C 1
ATOM 1486 O O . ASN C 1 10 ? -16.537 -13.633 60.454 1.00 65.76 10 ASN C O 1
ATOM 1491 N N . VAL C 1 11 ? -16.809 -11.906 61.871 1.00 47.81 11 VAL C N 1
ATOM 1492 C CA . VAL C 1 11 ? -18.016 -12.426 62.479 1.00 51.47 11 VAL C CA 1
ATOM 1493 C C . VAL C 1 11 ? -19.068 -11.347 62.460 1.00 44.21 11 VAL C C 1
ATOM 1494 O O . VAL C 1 11 ? -18.763 -10.154 62.564 1.00 41.82 11 VAL C O 1
ATOM 1498 N N . ILE C 1 12 ? -20.324 -11.757 62.367 1.00 47.75 12 ILE C N 1
ATOM 1499 C CA . ILE C 1 12 ? -21.455 -10.834 62.565 1.00 42.36 12 ILE C CA 1
ATOM 1500 C C . ILE C 1 12 ? -21.917 -10.942 64.029 1.00 46.04 12 ILE C C 1
ATOM 1501 O O . ILE C 1 12 ? -22.203 -12.051 64.515 1.00 47.72 12 ILE C O 1
ATOM 1506 N N . LEU C 1 13 ? -21.975 -9.807 64.739 1.00 40.68 13 LEU C N 1
ATOM 1507 C CA . LEU C 1 13 ? -22.704 -9.710 66.003 1.00 44.81 13 LEU C CA 1
ATOM 1508 C C . LEU C 1 13 ? -24.086 -9.156 65.704 1.00 47.27 13 LEU C C 1
ATOM 1509 O O . LEU C 1 13 ? -24.215 -8.164 64.971 1.00 46.36 13 LEU C O 1
ATOM 1514 N N . GLU C 1 14 ? -25.112 -9.808 66.223 1.00 44.79 14 GLU C N 1
ATOM 1515 C CA . GLU C 1 14 ? -26.468 -9.287 66.154 1.00 45.98 14 GLU C CA 1
ATOM 1516 C C . GLU C 1 14 ? -26.960 -8.894 67.549 1.00 42.54 14 GLU C C 1
ATOM 1517 O O . GLU C 1 14 ? -26.884 -9.694 68.501 1.00 41.29 14 GLU C O 1
ATOM 1523 N N . LEU C 1 15 ? -27.481 -7.684 67.654 1.00 44.07 15 LEU C N 1
ATOM 1524 C CA . LEU C 1 15 ? -27.942 -7.073 68.893 1.00 47.73 15 LEU C CA 1
ATOM 1525 C C . LEU C 1 15 ? -29.397 -6.673 68.710 1.00 44.48 15 LEU C C 1
ATOM 1526 O O . LEU C 1 15 ? -29.798 -6.253 67.630 1.00 38.77 15 LEU C O 1
ATOM 1531 N N . THR C 1 16 ? -30.182 -6.801 69.757 1.00 42.56 16 THR C N 1
ATOM 1532 C CA . THR C 1 16 ? -31.512 -6.216 69.819 1.00 46.74 16 THR C CA 1
ATOM 1533 C C . THR C 1 16 ? -31.363 -5.107 70.859 1.00 46.07 16 THR C C 1
ATOM 1534 O O . THR C 1 16 ? -30.976 -5.383 72.001 1.00 44.29 16 THR C O 1
ATOM 1538 N N . VAL C 1 17 ? -31.561 -3.854 70.441 1.00 37.21 17 VAL C N 1
ATOM 1539 C CA . VAL C 1 17 ? -31.346 -2.727 71.332 1.00 42.12 17 VAL C CA 1
ATOM 1540 C C . VAL C 1 17 ? -32.626 -1.921 71.451 1.00 42.18 17 VAL C C 1
ATOM 1541 O O . VAL C 1 17 ? -33.589 -2.119 70.709 1.00 41.66 17 VAL C O 1
ATOM 1545 N N . ARG C 1 18 ? -32.677 -1.084 72.477 1.00 46.69 18 ARG C N 1
ATOM 1546 C CA . ARG C 1 18 ? -33.759 -0.115 72.558 1.00 38.39 18 ARG C CA 1
ATOM 1547 C C . ARG C 1 18 ? -33.487 0.967 71.507 1.00 36.61 18 ARG C C 1
ATOM 1548 O O . ARG C 1 18 ? -32.350 1.403 71.309 1.00 37.78 18 ARG C O 1
ATOM 1556 N N . ASN C 1 19 ? -34.534 1.354 70.798 1.00 37.08 19 ASN C N 1
ATOM 1557 C CA . ASN C 1 19 ? -34.436 2.343 69.713 1.00 35.96 19 ASN C CA 1
ATOM 1558 C C . ASN C 1 19 ? -34.635 3.773 70.262 1.00 40.64 19 ASN C C 1
ATOM 1559 O O . ASN C 1 19 ? -35.731 4.345 70.210 1.00 40.98 19 ASN C O 1
ATOM 1564 N N . HIS C 1 20 ? -33.559 4.329 70.824 1.00 36.81 20 HIS C N 1
ATOM 1565 C CA . HIS C 1 20 ? -33.554 5.636 71.483 1.00 40.68 20 HIS C CA 1
ATOM 1566 C C . HIS C 1 20 ? -32.174 6.242 71.273 1.00 37.29 20 HIS C C 1
ATOM 1567 O O . HIS C 1 20 ? -31.203 5.511 71.028 1.00 36.04 20 HIS C O 1
ATOM 1574 N N . PRO C 1 21 ? -32.032 7.560 71.451 1.00 40.13 21 PRO C N 1
ATOM 1575 C CA . PRO C 1 21 ? -30.746 8.206 71.160 1.00 38.09 21 PRO C CA 1
ATOM 1576 C C . PRO C 1 21 ? -29.595 7.722 72.038 1.00 42.11 21 PRO C C 1
ATOM 1577 O O . PRO C 1 21 ? -29.749 7.433 73.231 1.00 39.02 21 PRO C O 1
ATOM 1581 N N . GLY C 1 22 ? -28.400 7.734 71.453 1.00 39.32 22 GLY C N 1
ATOM 1582 C CA . GLY C 1 22 ? -27.200 7.409 72.193 1.00 38.47 22 GLY C CA 1
ATOM 1583 C C . GLY C 1 22 ? -26.922 5.928 72.289 1.00 40.56 22 GLY C C 1
ATOM 1584 O O . GLY C 1 22 ? -25.803 5.546 72.662 1.00 45.55 22 GLY C O 1
ATOM 1585 N N . VAL C 1 23 ? -27.883 5.084 71.917 1.00 35.86 23 VAL C N 1
ATOM 1586 C CA . VAL C 1 23 ? -27.665 3.639 72.028 1.00 37.35 23 VAL C CA 1
ATOM 1587 C C . VAL C 1 23 ? -26.553 3.197 71.080 1.00 37.71 23 VAL C C 1
ATOM 1588 O O . VAL C 1 23 ? -25.575 2.566 71.502 1.00 42.56 23 VAL C O 1
ATOM 1592 N N . MET C 1 24 ? -26.603 3.637 69.813 1.00 32.67 24 MET C N 1
ATOM 1593 C CA . MET C 1 24 ? -25.526 3.282 68.898 1.00 31.80 24 MET C CA 1
ATOM 1594 C C . MET C 1 24 ? -24.183 3.843 69.366 1.00 31.74 24 MET C C 1
ATOM 1595 O O . MET C 1 24 ? -23.138 3.183 69.206 1.00 34.67 24 MET C O 1
ATOM 1600 N N . THR C 1 25 ? -24.180 5.094 69.875 1.00 31.76 25 THR C N 1
ATOM 1601 C CA . THR C 1 25 ? -22.944 5.691 70.373 1.00 39.65 25 THR C CA 1
ATOM 1602 C C . THR C 1 25 ? -22.351 4.853 71.511 1.00 41.24 25 THR C C 1
ATOM 1603 O O . THR C 1 25 ? -21.132 4.629 71.585 1.00 40.76 25 THR C O 1
ATOM 1607 N N . HIS C 1 26 ? -23.197 4.428 72.437 1.00 35.24 26 HIS C N 1
ATOM 1608 C CA . HIS C 1 26 ? -22.704 3.564 73.508 1.00 37.73 26 HIS C CA 1
ATOM 1609 C C . HIS C 1 26 ? -22.145 2.237 72.957 1.00 38.81 26 HIS C C 1
ATOM 1610 O O . HIS C 1 26 ? -21.098 1.756 73.413 1.00 38.78 26 HIS C O 1
ATOM 1617 N N . VAL C 1 27 ? -22.812 1.631 71.966 1.00 35.36 27 VAL C N 1
ATOM 1618 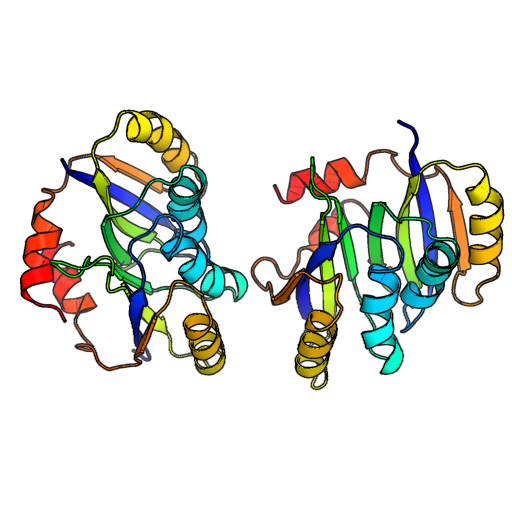C CA . VAL C 1 27 ? -22.334 0.325 71.494 1.00 33.09 27 VAL C CA 1
ATOM 1619 C C . VAL C 1 27 ? -21.011 0.473 70.759 1.00 38.67 27 VAL C C 1
ATOM 1620 O O . VAL C 1 27 ? -20.032 -0.218 71.077 1.00 39.16 27 VAL C O 1
ATOM 1624 N N . CYS C 1 28 ? -20.957 1.370 69.736 1.00 33.63 28 CYS C N 1
ATOM 1625 C CA . CYS C 1 28 ? -19.698 1.577 69.036 1.00 33.65 28 CYS C CA 1
ATOM 1626 C C . CYS C 1 28 ? -18.619 2.161 69.932 1.00 34.73 28 CYS C C 1
ATOM 1627 O O . CYS C 1 28 ? -17.433 1.858 69.751 1.00 38.22 28 CYS C O 1
ATOM 1630 N N . GLY C 1 29 ? -18.989 2.963 70.937 1.00 37.73 29 GLY C N 1
ATOM 1631 C CA . GLY C 1 29 ? -17.962 3.479 71.806 1.00 35.30 29 GLY C CA 1
ATOM 1632 C C . GLY C 1 29 ? -17.172 2.401 72.538 1.00 40.02 29 GLY C C 1
ATOM 1633 O O . GLY C 1 29 ? -16.026 2.650 72.931 1.00 40.14 29 GLY C O 1
ATOM 1634 N N . LEU C 1 30 ? -17.749 1.205 72.731 1.00 40.91 30 LEU C N 1
ATOM 1635 C CA . LEU C 1 30 ? -16.976 0.126 73.358 1.00 39.13 30 LEU C CA 1
ATOM 1636 C C . LEU C 1 30 ? -15.857 -0.342 72.450 1.00 43.12 30 LEU C C 1
ATOM 1637 O O . LEU C 1 30 ? -14.736 -0.608 72.902 1.00 43.83 30 LEU C O 1
ATOM 1642 N N . PHE C 1 31 ? -16.155 -0.512 71.161 1.00 40.25 31 PHE C N 1
ATOM 1643 C CA . PHE C 1 31 ? -15.096 -0.787 70.205 1.00 37.88 31 PHE C CA 1
ATOM 1644 C C . PHE C 1 31 ? -14.118 0.373 70.136 1.00 42.03 31 PHE C C 1
ATOM 1645 O O . PHE C 1 31 ? -12.896 0.185 70.205 1.00 39.43 31 PHE C O 1
ATOM 1653 N N . ALA C 1 32 ? -14.648 1.584 69.967 1.00 37.52 32 ALA C N 1
ATOM 1654 C CA . ALA C 1 32 ? -13.787 2.743 69.805 1.00 40.95 32 ALA C CA 1
ATOM 1655 C C . ALA C 1 32 ? -12.773 2.856 70.932 1.00 45.68 32 ALA C C 1
ATOM 1656 O O . ALA C 1 32 ? -11.610 3.205 70.690 1.00 42.32 32 ALA C O 1
ATOM 1658 N N . ARG C 1 33 ? -13.177 2.500 72.174 1.00 40.97 33 ARG C N 1
ATOM 1659 C CA . ARG C 1 33 ? -12.317 2.759 73.322 1.00 49.72 33 ARG C CA 1
ATOM 1660 C C . ARG C 1 33 ? -11.112 1.846 73.329 1.00 50.93 33 ARG C C 1
ATOM 1661 O O . ARG C 1 33 ? -10.131 2.109 74.049 1.00 48.15 33 ARG C O 1
ATOM 1669 N N . ARG C 1 34 ? -11.207 0.726 72.618 1.00 44.39 34 ARG C N 1
ATOM 1670 C CA . ARG C 1 34 ? -10.099 -0.215 72.483 1.00 46.37 34 ARG C CA 1
ATOM 1671 C C . ARG C 1 34 ? -9.436 -0.138 71.082 1.00 48.85 34 ARG C C 1
ATOM 1672 O O . ARG C 1 34 ? -8.595 -0.982 70.753 1.00 47.95 34 ARG C O 1
ATOM 1680 N N . ALA C 1 35 ? -9.750 0.900 70.307 1.00 44.94 35 ALA C N 1
ATOM 1681 C CA . ALA C 1 35 ? -9.212 1.074 68.940 1.00 45.10 35 ALA C CA 1
ATOM 1682 C C . ALA C 1 35 ? -9.554 -0.139 68.085 1.00 45.72 35 ALA C C 1
ATOM 1683 O O . ALA C 1 35 ? -8.753 -0.635 67.273 1.00 45.52 35 ALA C O 1
ATOM 1685 N N . PHE C 1 36 ? -10.774 -0.596 68.237 1.00 44.05 36 PHE C N 1
ATOM 1686 C CA . PHE C 1 36 ? -11.265 -1.788 67.571 1.00 44.20 36 PHE C CA 1
ATOM 1687 C C . PHE C 1 36 ? -12.186 -1.328 66.450 1.00 39.04 36 PHE C C 1
ATOM 1688 O O . PHE C 1 36 ? -13.248 -0.773 66.720 1.00 37.21 36 PHE C O 1
ATOM 1696 N N . ASN C 1 37 ? -11.771 -1.535 65.184 1.00 39.62 37 ASN C N 1
ATOM 1697 C CA . ASN C 1 37 ? -12.546 -1.056 64.050 1.00 44.32 37 ASN C CA 1
ATOM 1698 C C . ASN C 1 37 ? -13.800 -1.891 63.862 1.00 43.26 37 ASN C C 1
ATOM 1699 O O . ASN C 1 37 ? -13.752 -3.117 63.970 1.00 45.97 37 ASN C O 1
ATOM 1704 N N . VAL C 1 38 ? -14.929 -1.231 63.644 1.00 35.38 38 VAL C N 1
ATOM 1705 C CA . VAL C 1 38 ? -16.135 -1.900 63.157 1.00 35.53 38 VAL C CA 1
ATOM 1706 C C . VAL C 1 38 ? -16.206 -1.821 61.625 1.00 38.64 38 VAL C C 1
ATOM 1707 O O . VAL C 1 38 ? -16.145 -0.720 61.044 1.00 37.89 38 VAL C O 1
ATOM 1711 N N . GLU C 1 39 ? -16.354 -2.988 60.958 1.00 36.05 39 GLU C N 1
ATOM 1712 C CA . GLU C 1 39 ? -16.225 -2.991 59.488 1.00 44.35 39 GLU C CA 1
ATOM 1713 C C . GLU C 1 39 ? -17.514 -2.676 58.757 1.00 46.65 39 GLU C C 1
ATOM 1714 O O . GLU C 1 39 ? -17.486 -2.010 57.728 1.00 52.44 39 GLU C O 1
ATOM 1720 N N . GLY C 1 40 ? -18.634 -3.158 59.243 1.00 45.27 40 GLY C N 1
ATOM 1721 C CA . GLY C 1 40 ? -19.909 -2.897 58.605 1.00 40.64 40 GLY C CA 1
ATOM 1722 C C . GLY C 1 40 ? -20.939 -2.840 59.696 1.00 36.40 40 GLY C C 1
ATOM 1723 O O . GLY C 1 40 ? -20.766 -3.436 60.763 1.00 35.54 40 GLY C O 1
ATOM 1724 N N . ILE C 1 41 ? -22.004 -2.089 59.451 1.00 31.81 41 ILE C N 1
ATOM 1725 C CA . ILE C 1 41 ? -23.083 -1.903 60.406 1.00 36.14 41 ILE C CA 1
ATOM 1726 C C . ILE C 1 41 ? -24.388 -1.883 59.634 1.00 31.35 41 ILE C C 1
ATOM 1727 O O . ILE C 1 41 ? -24.471 -1.283 58.554 1.00 31.98 41 ILE C O 1
ATOM 1732 N N . LEU C 1 42 ? -25.411 -2.501 60.183 1.00 34.82 42 LEU C N 1
ATOM 1733 C CA . LEU C 1 42 ? -26.767 -2.284 59.709 1.00 31.79 42 LEU C CA 1
ATOM 1734 C C . LEU C 1 42 ? -27.618 -2.184 60.938 1.00 35.19 42 LEU C C 1
ATOM 1735 O O . LEU C 1 42 ? -27.529 -3.053 61.833 1.00 39.33 42 LEU C O 1
ATOM 1740 N N . CYS C 1 43 ? -28.402 -1.113 61.006 1.00 33.41 43 CYS C N 1
ATOM 1741 C CA . CYS C 1 43 ? -29.346 -0.933 62.092 1.00 30.64 43 CYS C CA 1
ATOM 1742 C C . CYS C 1 43 ? -30.697 -0.674 61.456 1.00 32.60 43 CYS C C 1
ATOM 1743 O O . CYS C 1 43 ? -30.834 0.236 60.613 1.00 34.09 43 CYS C O 1
ATOM 1746 N N . LEU C 1 44 ? -31.676 -1.454 61.832 1.00 30.60 44 LEU C N 1
ATOM 1747 C CA . LEU C 1 44 ? -33.041 -1.369 61.360 1.00 37.82 44 LEU C CA 1
ATOM 1748 C C . LEU C 1 44 ? -34.011 -1.421 62.527 1.00 44.77 44 LEU C C 1
ATOM 1749 O O . LEU C 1 44 ? -33.813 -2.206 63.474 1.00 38.20 44 LEU C O 1
ATOM 1754 N N . PRO C 1 45 ? -35.065 -0.613 62.479 1.00 49.06 45 PRO C N 1
ATOM 1755 C CA . PRO C 1 45 ? -36.071 -0.663 63.532 1.00 54.08 45 PRO C CA 1
ATOM 1756 C C . PRO C 1 45 ? -36.912 -1.922 63.391 1.00 55.02 45 PRO C C 1
ATOM 1757 O O . PRO C 1 45 ? -37.015 -2.515 62.320 1.00 56.25 45 PRO C O 1
ATOM 1761 N N . ILE C 1 46 ? -37.498 -2.345 64.505 1.00 55.51 46 ILE C N 1
ATOM 1762 C CA . ILE C 1 46 ? -38.325 -3.545 64.530 1.00 55.22 46 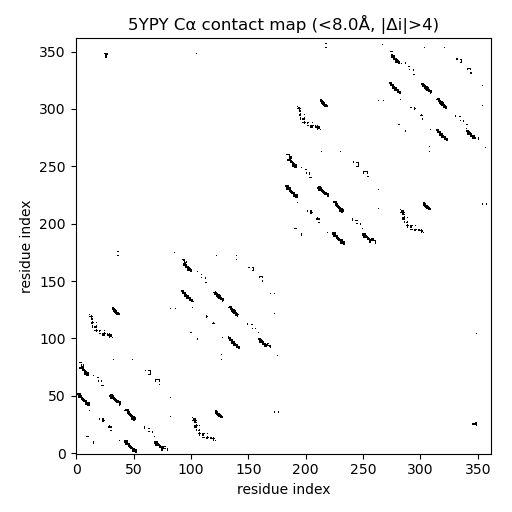ILE C CA 1
ATOM 1763 C C . ILE C 1 46 ? -39.779 -3.101 64.574 1.00 59.97 46 ILE C C 1
ATOM 1764 O O . ILE C 1 46 ? -40.182 -2.408 65.507 1.00 63.52 46 ILE C O 1
ATOM 1769 N N . GLN C 1 47 ? -40.555 -3.450 63.542 1.00 62.88 47 GLN C N 1
ATOM 1770 C CA . GLN C 1 47 ? -41.932 -2.967 63.419 1.00 67.76 47 GLN C CA 1
ATOM 1771 C C . GLN C 1 47 ? -42.746 -3.247 64.680 1.00 71.85 47 GLN C C 1
ATOM 1772 O O . GLN C 1 47 ? -42.584 -4.283 65.318 1.00 73.14 47 GLN C O 1
ATOM 1774 N N . ASP C 1 48 ? -43.608 -2.292 65.048 1.00 76.92 48 ASP C N 1
ATOM 1775 C CA . ASP C 1 48 ? -44.511 -2.373 66.212 1.00 82.99 48 ASP C CA 1
ATOM 1776 C C . ASP C 1 48 ? -43.762 -2.664 67.513 1.00 73.41 48 ASP C C 1
ATOM 1777 O O . ASP C 1 48 ? -44.087 -3.587 68.253 1.00 76.55 48 ASP C O 1
ATOM 1782 N N . SER C 1 49 ? -42.788 -1.812 67.806 1.00 66.51 49 SER C N 1
ATOM 1783 C CA . SER C 1 49 ? -41.837 -2.066 68.871 1.00 63.13 49 SER C CA 1
ATOM 1784 C C . SER C 1 49 ? -40.979 -0.827 69.109 1.00 64.02 49 SER C C 1
ATOM 1785 O O . SER C 1 49 ? -40.843 0.048 68.241 1.00 67.27 49 SER C O 1
ATOM 1788 N N . ASP C 1 50 ? -40.414 -0.771 70.315 1.00 58.82 50 ASP C N 1
ATOM 1789 C CA . ASP C 1 50 ? -39.448 0.225 70.755 1.00 54.04 50 ASP C CA 1
ATOM 1790 C C . ASP C 1 50 ? -38.009 -0.249 70.581 1.00 46.47 50 ASP C C 1
ATOM 1791 O O . ASP C 1 50 ? -37.101 0.345 71.173 1.00 42.34 50 ASP C O 1
ATOM 1796 N N . LYS C 1 51 ? -37.784 -1.327 69.835 1.00 41.54 51 LYS C N 1
ATOM 1797 C CA . LYS C 1 51 ? -36.466 -1.915 69.679 1.00 39.57 51 LYS C CA 1
ATOM 1798 C C . LYS C 1 51 ? -36.020 -1.788 68.229 1.00 47.51 51 LYS C C 1
ATOM 1799 O O . LYS C 1 51 ? -36.850 -1.581 67.338 1.00 38.12 51 LYS C O 1
ATOM 1805 N N . SER C 1 52 ? -34.701 -1.921 68.020 1.00 42.47 52 SER C N 1
ATOM 1806 C CA . SER C 1 52 ? -34.068 -2.056 66.714 1.00 41.78 52 SER C CA 1
ATOM 1807 C C . SER C 1 52 ? -33.131 -3.273 66.737 1.00 44.37 52 SER C C 1
ATOM 1808 O O . SER C 1 52 ? -32.696 -3.730 67.809 1.00 41.71 52 SER C O 1
ATOM 1811 N N . HIS C 1 53 ? -32.849 -3.815 65.543 1.00 36.73 53 HIS C N 1
ATOM 1812 C CA . HIS C 1 53 ? -31.783 -4.798 65.346 1.00 43.54 53 HIS C CA 1
ATOM 1813 C C . HIS C 1 53 ? -30.521 -4.129 64.814 1.00 45.76 53 HIS C C 1
ATOM 1814 O O . HIS C 1 53 ? -30.581 -3.349 63.831 1.00 45.04 53 HIS C O 1
ATOM 1821 N N . ILE C 1 54 ? -29.376 -4.472 65.415 1.00 40.14 54 ILE C N 1
ATOM 1822 C CA . ILE C 1 54 ? -28.070 -4.039 64.918 1.00 40.81 54 ILE C CA 1
ATOM 1823 C C . ILE C 1 54 ? -27.254 -5.237 64.491 1.00 41.05 54 ILE C C 1
ATOM 1824 O O . ILE C 1 54 ? -27.143 -6.229 65.242 1.00 47.32 54 ILE C O 1
ATOM 1829 N N . TRP C 1 55 ? -26.722 -5.185 63.271 1.00 36.14 55 TRP C N 1
ATOM 1830 C CA . TRP C 1 55 ? -25.754 -6.183 62.838 1.00 37.27 55 TRP C CA 1
ATOM 1831 C C . TRP C 1 55 ? -24.414 -5.489 62.714 1.00 38.74 55 TRP C C 1
ATOM 1832 O O . TRP C 1 55 ? -24.318 -4.429 62.095 1.00 36.15 55 TRP C O 1
ATOM 1843 N N . LEU C 1 56 ? -23.382 -6.094 63.293 1.00 41.08 56 LEU C N 1
ATOM 1844 C CA . LEU C 1 56 ? -22.044 -5.518 63.316 1.00 40.74 56 LEU C CA 1
ATOM 1845 C C . LEU C 1 56 ? -21.127 -6.547 62.672 1.00 44.33 56 LEU C C 1
ATOM 1846 O O . LEU C 1 56 ? -21.104 -7.708 63.095 1.00 41.37 56 LEU C O 1
ATOM 1851 N N . LEU C 1 57 ? -20.427 -6.148 61.608 1.00 45.82 57 LEU C N 1
ATOM 1852 C CA . LEU C 1 57 ? -19.396 -6.990 61.038 1.00 45.90 57 LEU C CA 1
ATOM 1853 C C . LEU C 1 57 ? -18.090 -6.571 61.680 1.00 43.16 57 LEU C C 1
ATOM 1854 O O . LEU C 1 57 ? -17.711 -5.400 61.574 1.00 36.76 57 LEU C O 1
ATOM 1859 N N . VAL C 1 58 ? -17.405 -7.527 62.333 1.00 42.06 58 VAL C N 1
ATOM 1860 C CA . VAL C 1 58 ? -16.150 -7.273 63.029 1.00 47.38 58 VAL C CA 1
ATOM 1861 C C . VAL C 1 58 ? -15.173 -8.397 62.772 1.00 55.57 58 VAL C C 1
ATOM 1862 O O . VAL C 1 58 ? -15.548 -9.532 62.458 1.00 56.64 58 VAL C O 1
ATOM 1866 N N . ASN C 1 59 ? -13.901 -8.056 62.906 1.00 57.89 59 ASN C N 1
ATOM 1867 C CA . ASN C 1 59 ? -12.855 -9.049 62.808 1.00 60.35 59 ASN C CA 1
ATOM 1868 C C . ASN C 1 59 ? -12.984 -10.034 63.974 1.00 67.04 59 ASN C C 1
ATOM 1869 O O . ASN C 1 59 ? -13.147 -9.638 65.134 1.00 62.06 59 ASN C O 1
ATOM 1874 N N . ASP C 1 60 ? -12.991 -11.326 63.652 1.00 74.01 60 ASP C N 1
ATOM 1875 C CA . ASP C 1 60 ? -13.009 -12.339 64.693 1.00 82.21 60 ASP C CA 1
ATOM 1876 C C . ASP C 1 60 ? -11.681 -12.264 65.428 1.00 83.96 60 ASP C C 1
ATOM 1877 O O . ASP C 1 60 ? -10.629 -12.633 64.889 1.00 92.54 60 ASP C O 1
ATOM 1882 N N . ASP C 1 61 ? -11.744 -11.802 66.664 1.00 73.52 61 ASP C N 1
ATOM 1883 C CA . ASP C 1 61 ? -10.588 -11.386 67.428 1.00 70.02 61 ASP C CA 1
ATOM 1884 C C . ASP C 1 61 ? -10.707 -12.010 68.819 1.00 67.27 61 ASP C C 1
ATOM 1885 O O . ASP C 1 61 ? -11.816 -12.225 69.312 1.00 61.97 61 ASP C O 1
ATOM 1890 N N . GLN C 1 62 ? -9.580 -12.327 69.456 1.00 67.53 62 GLN C N 1
ATOM 1891 C CA . GLN C 1 62 ? -9.741 -12.895 70.799 1.00 78.15 62 GLN C CA 1
ATOM 1892 C C . GLN C 1 62 ? -10.349 -11.871 71.754 1.00 76.13 62 GLN C C 1
ATOM 1893 O O . GLN C 1 62 ? -11.101 -12.255 72.647 1.00 78.08 62 GLN C O 1
ATOM 1899 N N . ARG C 1 63 ? -10.127 -10.572 71.513 1.00 75.50 63 ARG C N 1
ATOM 1900 C CA . ARG C 1 63 ? -10.751 -9.501 72.289 1.00 77.71 63 ARG C CA 1
ATOM 1901 C C . ARG C 1 63 ? -12.273 -9.436 72.161 1.00 76.82 63 ARG C C 1
ATOM 1902 O O . ARG C 1 63 ? -12.894 -8.598 72.826 1.00 73.97 63 ARG C O 1
ATOM 1910 N N . LEU C 1 64 ? -12.889 -10.254 71.309 1.00 76.99 64 LEU C N 1
ATOM 1911 C CA . LEU C 1 64 ? -14.324 -10.127 71.078 1.00 68.75 64 LEU C CA 1
ATOM 1912 C C . LEU C 1 64 ? -15.147 -10.679 72.236 1.00 69.13 64 LEU C C 1
ATOM 1913 O O . LEU C 1 64 ? -16.222 -10.151 72.541 1.00 71.47 64 LEU C O 1
ATOM 1918 N N . GLU C 1 65 ? -14.691 -11.767 72.853 1.00 71.75 65 GLU C N 1
ATOM 1919 C CA . GLU C 1 65 ? -15.434 -12.336 73.973 1.00 75.96 65 GLU C CA 1
ATOM 1920 C C . GLU C 1 65 ? -15.631 -11.288 75.058 1.00 75.43 65 GLU C C 1
ATOM 1921 O O . GLU C 1 65 ? -16.747 -11.083 75.547 1.00 73.68 65 GLU C O 1
ATOM 1923 N N . GLN C 1 66 ? -14.556 -10.578 75.407 1.00 78.21 66 GLN C N 1
ATOM 1924 C CA . GLN C 1 66 ? -14.661 -9.459 76.339 1.00 80.26 66 GLN C CA 1
ATOM 1925 C C . GLN C 1 66 ? -15.586 -8.367 75.797 1.00 69.91 66 GLN C C 1
ATOM 1926 O O . GLN C 1 66 ? -16.445 -7.848 76.519 1.00 68.46 66 GLN C O 1
ATOM 1932 N N . MET C 1 67 ? -15.456 -8.037 74.523 1.00 65.88 67 MET C N 1
ATOM 1933 C CA . MET C 1 67 ? -16.280 -6.979 73.938 1.00 60.58 67 MET C CA 1
ATOM 1934 C C . MET C 1 67 ? -17.764 -7.309 74.059 1.00 49.72 67 MET C C 1
ATOM 1935 O O . MET C 1 67 ? -18.585 -6.444 74.397 1.00 44.95 67 MET C O 1
ATOM 1940 N N . ILE C 1 68 ? -18.119 -8.549 73.742 1.00 47.97 68 ILE C N 1
ATOM 1941 C CA . ILE C 1 68 ? -19.500 -9.005 73.759 1.00 49.91 68 ILE C CA 1
ATOM 1942 C C . ILE C 1 68 ? -20.077 -8.940 75.176 1.00 54.00 68 ILE C C 1
ATOM 1943 O O . ILE C 1 68 ? -21.208 -8.486 75.382 1.00 53.89 68 ILE C O 1
ATOM 1948 N N . SER C 1 69 ? -19.339 -9.420 76.172 1.00 55.17 69 SER C N 1
ATOM 1949 C CA . SER C 1 69 ? -19.928 -9.292 77.506 1.00 60.30 69 SER C CA 1
ATOM 1950 C C . SER C 1 69 ? -20.068 -7.825 77.911 1.00 54.48 69 SER C C 1
ATOM 1951 O O . SER C 1 69 ? -21.039 -7.463 78.591 1.00 51.81 69 SER C O 1
ATOM 1954 N N . GLN C 1 70 ? -19.173 -6.942 77.455 1.00 56.33 70 GLN C N 1
ATOM 1955 C CA . GLN C 1 70 ? -19.357 -5.532 77.818 1.00 56.18 70 GLN C CA 1
ATOM 1956 C C . GLN C 1 70 ? -20.573 -4.929 77.120 1.00 49.21 70 GLN C C 1
ATOM 1957 O O . GLN C 1 70 ? -21.289 -4.096 77.690 1.00 45.50 70 GLN C O 1
ATOM 1963 N N . ILE C 1 71 ? -20.841 -5.368 75.903 1.00 46.44 71 ILE C N 1
ATOM 1964 C CA . ILE C 1 71 ? -22.029 -4.925 75.180 1.00 42.83 71 ILE C CA 1
ATOM 1965 C C . ILE C 1 71 ? -23.279 -5.380 75.881 1.00 50.85 71 ILE C C 1
ATOM 1966 O O . ILE C 1 71 ? -24.289 -4.662 75.940 1.00 50.63 71 ILE C O 1
ATOM 1971 N N . ASP C 1 72 ? -23.250 -6.627 76.348 1.00 49.78 72 ASP C N 1
ATOM 1972 C CA . ASP C 1 72 ? -24.414 -7.204 76.973 1.00 53.83 72 ASP C CA 1
ATOM 1973 C C . ASP C 1 72 ? -24.763 -6.459 78.263 1.00 50.50 72 ASP C C 1
ATOM 1974 O O . ASP C 1 72 ? -25.949 -6.275 78.585 1.00 48.88 72 ASP C O 1
ATOM 1979 N N . LYS C 1 73 ? -23.746 -6.023 79.016 1.00 50.06 73 LYS C N 1
ATOM 1980 C CA . LYS C 1 73 ? -24.029 -5.285 80.253 1.00 58.74 73 LYS C CA 1
ATOM 1981 C C . LYS C 1 73 ? -24.660 -3.907 80.013 1.00 47.77 73 LYS C C 1
ATOM 1982 O O . LYS C 1 73 ? -25.186 -3.320 80.965 1.00 58.34 73 LYS C O 1
ATOM 1988 N N . LEU C 1 74 ? -24.637 -3.385 78.787 1.00 44.71 74 LEU C N 1
ATOM 1989 C CA . LEU C 1 74 ? -25.316 -2.121 78.492 1.00 45.30 74 LEU C CA 1
ATOM 1990 C C . LEU C 1 74 ? -26.808 -2.274 78.754 1.00 51.66 74 LEU C C 1
ATOM 1991 O O . LEU C 1 74 ? -27.426 -3.282 78.372 1.00 44.52 74 LEU C O 1
ATOM 1996 N N . GLU C 1 75 ? -27.372 -1.329 79.511 1.00 45.70 75 GLU C N 1
ATOM 1997 C CA . GLU C 1 75 ? -28.797 -1.416 79.817 1.00 55.81 75 GLU C CA 1
ATOM 1998 C C . GLU C 1 75 ? -29.646 -1.379 78.553 1.00 45.01 75 GLU C C 1
ATOM 1999 O O . GLU C 1 75 ? -30.793 -1.859 78.556 1.00 47.62 75 GLU C O 1
ATOM 2005 N N . ASP C 1 76 ? -29.139 -0.741 77.503 1.00 42.31 76 ASP C N 1
ATOM 2006 C CA . ASP C 1 76 ? -29.930 -0.545 76.302 1.00 45.85 76 ASP C CA 1
ATOM 2007 C C . ASP C 1 76 ? -29.856 -1.724 75.353 1.00 44.62 76 ASP C C 1
ATOM 2008 O O . ASP C 1 76 ? -30.706 -1.826 74.479 1.00 44.51 76 ASP C O 1
ATOM 2013 N N . VAL C 1 77 ? -28.885 -2.612 75.528 1.00 48.73 77 VAL C N 1
ATOM 2014 C CA . VAL C 1 77 ? -28.752 -3.831 74.721 1.00 48.84 77 VAL C CA 1
ATOM 2015 C C . VAL C 1 77 ? -29.565 -4.921 75.394 1.00 51.20 77 VAL C C 1
ATOM 2016 O O . VAL C 1 77 ? -29.244 -5.365 76.506 1.00 55.94 77 VAL C O 1
ATOM 2020 N N . VAL C 1 78 ? -30.631 -5.357 74.740 1.00 50.41 78 VAL C N 1
ATOM 2021 C CA . VAL C 1 78 ? -31.432 -6.375 75.395 1.00 53.65 78 VAL C CA 1
ATOM 2022 C C . VAL C 1 78 ? -30.850 -7.743 75.106 1.00 55.25 78 VAL C C 1
ATOM 2023 O O . VAL C 1 78 ? -31.022 -8.652 75.919 1.00 55.23 78 VAL C O 1
ATOM 2027 N N . LYS C 1 79 ? -30.121 -7.906 73.995 1.00 50.95 79 LYS C N 1
ATOM 2028 C CA . LYS C 1 79 ? -29.583 -9.232 73.700 1.00 52.65 79 LYS C CA 1
ATOM 2029 C C . LYS C 1 79 ? -28.451 -9.075 72.722 1.00 44.68 79 LYS C C 1
ATOM 2030 O O . LYS C 1 79 ? -28.471 -8.164 71.889 1.00 41.42 79 LYS C O 1
ATOM 2036 N N . VAL C 1 80 ? -27.445 -9.935 72.826 1.00 44.84 80 VAL C N 1
ATOM 2037 C CA . VAL C 1 80 ? -26.373 -9.900 71.819 1.00 46.72 80 VAL C CA 1
ATOM 2038 C C . VAL C 1 80 ? -25.896 -11.317 71.572 1.00 50.40 80 VAL C C 1
ATOM 2039 O O . VAL C 1 80 ? -25.749 -12.099 72.508 1.00 49.03 80 VAL C O 1
ATOM 2043 N N . GLN C 1 81 ? -25.701 -11.668 70.303 1.00 50.43 81 GLN C N 1
ATOM 2044 C CA . GLN C 1 81 ? -25.274 -13.020 69.961 1.00 59.75 81 GLN C CA 1
ATOM 2045 C C . GLN C 1 81 ? -24.406 -12.966 68.724 1.00 54.28 81 GLN C C 1
ATOM 2046 O O . GLN C 1 81 ? -24.514 -12.035 67.932 1.00 49.23 81 GLN C O 1
ATOM 2052 N N . ARG C 1 82 ? -23.522 -13.951 68.574 1.00 63.30 82 ARG C N 1
ATOM 2053 C CA . ARG C 1 82 ? -22.576 -13.942 67.470 1.00 73.71 82 ARG C CA 1
ATOM 2054 C C . ARG C 1 82 ? -22.913 -15.018 66.458 1.00 89.18 82 ARG C C 1
ATOM 2055 O O . ARG C 1 82 ? -23.713 -15.918 66.726 1.00 85.73 82 ARG C O 1
ATOM 2063 N N . ASN C 1 83 ? -22.311 -14.879 65.268 1.00 105.18 83 ASN C N 1
ATOM 2064 C CA . ASN C 1 83 ? -22.259 -15.917 64.233 1.00 118.31 83 ASN C CA 1
ATOM 2065 C C . ASN C 1 83 ? -23.629 -16.466 63.857 1.00 123.76 83 ASN C C 1
ATOM 2066 O O . ASN C 1 83 ? -23.719 -17.432 63.086 1.00 130.14 83 ASN C O 1
ATOM 2068 N N . GLN C 1 84 ? -24.695 -15.877 64.412 1.00 121.25 84 GLN C N 1
ATOM 2069 C CA . GLN C 1 84 ? -26.057 -16.302 64.126 1.00 116.49 84 GLN C CA 1
ATOM 2070 C C . GLN C 1 84 ? -26.667 -15.508 62.982 1.00 113.77 84 GLN C C 1
ATOM 2071 O O . GLN C 1 84 ? -27.891 -15.324 62.931 1.00 111.34 84 GLN C O 1
ATOM 2077 N N . SER C 1 85 ? -25.826 -15.028 62.064 1.00 111.70 85 SER C N 1
ATOM 2078 C CA . SER C 1 85 ? -26.259 -14.400 60.824 1.00 110.30 85 SER C CA 1
ATOM 2079 C C . SER C 1 85 ? -25.239 -14.714 59.733 1.00 107.87 85 SER C C 1
ATOM 2080 O O . SER C 1 85 ? -24.034 -14.759 60.002 1.00 113.95 85 SER C O 1
ATOM 2083 N N . ASP C 1 86 ? -25.753 -14.978 58.506 1.00 95.72 86 ASP C N 1
ATOM 2084 C CA . ASP C 1 86 ? -25.090 -15.011 57.201 1.00 76.87 86 ASP C CA 1
ATOM 2085 C C . ASP C 1 86 ? -23.774 -14.235 57.150 1.00 63.18 86 ASP C C 1
ATOM 2086 O O . ASP C 1 86 ? -23.767 -12.987 57.083 1.00 55.78 86 ASP C O 1
ATOM 2091 N N . PRO C 1 87 ? -22.643 -14.941 57.205 1.00 64.44 87 PRO C N 1
ATOM 2092 C CA . PRO C 1 87 ? -21.323 -14.267 57.282 1.00 66.39 87 PRO C CA 1
ATOM 2093 C C . PRO C 1 87 ? -21.102 -13.186 56.249 1.00 66.74 87 PRO C C 1
ATOM 2094 O O . PRO C 1 87 ? -20.304 -12.270 56.474 1.00 67.08 87 PRO C O 1
ATOM 2098 N N . THR C 1 88 ? -21.722 -13.328 55.076 1.00 65.95 88 THR C N 1
ATOM 2099 C CA . THR C 1 88 ? -21.538 -12.430 53.949 1.00 59.82 88 THR C CA 1
ATOM 2100 C C . THR C 1 88 ? -22.684 -11.451 53.777 1.00 58.61 88 THR C C 1
ATOM 2101 O O . THR C 1 88 ? -22.854 -10.932 52.662 1.00 53.75 88 THR C O 1
ATOM 2105 N N . MET C 1 89 ? -23.477 -11.180 54.839 1.00 55.55 89 MET C N 1
ATOM 2106 C CA . MET C 1 89 ? -24.689 -10.414 54.592 1.00 51.59 89 MET C CA 1
ATOM 2107 C C . MET C 1 89 ? -24.369 -9.009 54.110 1.00 51.98 89 MET C C 1
ATOM 2108 O O . MET C 1 89 ? -25.188 -8.411 53.405 1.00 54.44 89 MET C O 1
ATOM 2113 N N . PHE C 1 90 ? -23.188 -8.486 54.439 1.00 49.53 90 PHE C N 1
ATOM 2114 C CA . PHE C 1 90 ? -22.826 -7.145 53.994 1.00 46.70 90 PHE C CA 1
ATOM 2115 C C . PHE C 1 90 ? -22.296 -7.144 52.560 1.00 51.37 90 PHE C C 1
ATOM 2116 O O . PHE C 1 90 ? -22.433 -6.135 51.856 1.00 47.16 90 PHE C O 1
ATOM 2124 N N . ASN C 1 91 ? -21.684 -8.239 52.118 1.00 50.04 91 ASN C N 1
ATOM 2125 C CA . ASN C 1 91 ? -21.336 -8.327 50.690 1.00 52.28 91 ASN C CA 1
ATOM 2126 C C . ASN C 1 91 ? -22.595 -8.324 49.841 1.00 54.69 91 ASN C C 1
ATOM 2127 O O . ASN C 1 91 ? -22.616 -7.758 48.730 1.00 57.84 91 ASN C O 1
ATOM 2132 N N . LYS C 1 92 ? -23.653 -8.963 50.350 1.00 54.54 92 LYS C N 1
ATOM 2133 C CA . LYS C 1 92 ? -24.940 -9.016 49.664 1.00 53.79 92 LYS C CA 1
ATOM 2134 C C . LYS C 1 92 ? -25.551 -7.633 49.526 1.00 50.43 92 LYS C C 1
ATOM 2135 O O . LYS C 1 92 ? -25.939 -7.234 48.428 1.00 49.20 92 LYS C O 1
ATOM 2141 N N . ILE C 1 93 ? -25.623 -6.889 50.630 1.00 45.31 93 ILE C N 1
ATOM 2142 C CA . ILE C 1 93 ? -26.105 -5.509 50.606 1.00 42.61 93 ILE C CA 1
ATOM 2143 C C . ILE C 1 93 ? -25.266 -4.668 49.670 1.00 44.55 93 ILE C C 1
ATOM 2144 O O . ILE C 1 93 ? -25.801 -3.888 48.872 1.00 48.11 93 ILE C O 1
ATOM 2149 N N . ALA C 1 94 ? -23.939 -4.770 49.788 1.00 43.53 94 ALA C N 1
ATOM 2150 C CA . ALA C 1 94 ? -23.052 -3.992 48.933 1.00 51.17 94 ALA C CA 1
ATOM 2151 C C . ALA C 1 94 ? -23.450 -4.085 47.448 1.00 60.32 94 ALA C C 1
ATOM 2152 O O . ALA C 1 94 ? -23.477 -3.076 46.734 1.00 61.35 94 ALA C O 1
ATOM 2154 N N . VAL C 1 95 ? -23.782 -5.279 46.959 1.00 50.01 95 VAL C N 1
ATOM 2155 C CA . VAL C 1 95 ? -24.094 -5.368 45.537 1.00 58.27 95 VAL C CA 1
ATOM 2156 C C . VAL C 1 95 ? -25.411 -4.686 45.177 1.00 61.18 95 VAL C C 1
ATOM 2157 O O . VAL C 1 95 ? -25.645 -4.391 44.001 1.00 59.22 95 VAL C O 1
ATOM 2161 N N . PHE C 1 96 ? -26.282 -4.412 46.141 1.00 69.57 96 PHE C N 1
ATOM 2162 C CA . PHE C 1 96 ? -27.529 -3.720 45.850 1.00 80.86 96 PHE C CA 1
ATOM 2163 C C . PHE C 1 96 ? -27.389 -2.213 45.846 1.00 95.03 96 PHE C C 1
ATOM 2164 O O . PHE C 1 96 ? -28.398 -1.507 45.905 1.00 93.56 96 PHE C O 1
ATOM 2172 N N . PHE C 1 97 ? -26.176 -1.695 45.787 1.00 114.46 97 PHE C N 1
ATOM 2173 C CA . PHE C 1 97 ? -26.012 -0.283 45.500 1.00 123.83 97 PHE C CA 1
ATOM 2174 C C . PHE C 1 97 ? -24.952 0.006 44.446 1.00 127.41 97 PHE C C 1
ATOM 2175 O O . PHE C 1 97 ? -25.002 1.088 43.845 1.00 130.91 97 PHE C O 1
ATOM 2183 N N . GLN C 1 98 ? -24.047 -0.929 44.160 1.00 124.92 98 GLN C N 1
ATOM 2184 C CA . GLN C 1 98 ? -23.010 -0.798 43.123 1.00 128.35 98 GLN C CA 1
ATOM 2185 C C . GLN C 1 98 ? -22.326 0.598 43.049 1.00 130.89 98 GLN C C 1
ATOM 2186 O O . GLN C 1 98 ? -22.209 1.318 44.046 1.00 128.87 98 GLN C O 1
ATOM 2193 N N . ASP D 1 9 ? -41.879 12.769 58.337 1.00 91.63 9 ASP D N 1
ATOM 2194 C CA . ASP D 1 9 ? -41.043 12.716 57.140 1.00 89.08 9 ASP D CA 1
ATOM 2195 C C . ASP D 1 9 ? -39.597 12.347 57.491 1.00 82.12 9 ASP D C 1
ATOM 2196 O O . ASP D 1 9 ? -39.071 12.752 58.525 1.00 80.28 9 ASP D O 1
ATOM 2198 N N . ASN D 1 10 ? -38.955 11.576 56.623 1.00 78.76 10 ASN D N 1
ATOM 2199 C CA . ASN D 1 10 ? -37.597 11.118 56.857 1.00 73.22 10 ASN D CA 1
ATOM 2200 C C . ASN D 1 10 ? -36.658 11.602 55.769 1.00 68.06 10 ASN D C 1
ATOM 2201 O O . ASN D 1 10 ? -37.051 11.766 54.613 1.00 71.64 10 ASN D O 1
ATOM 2206 N N . VAL D 1 11 ? -35.406 11.804 56.165 1.00 58.22 11 VAL D N 1
ATOM 2207 C CA . VAL D 1 11 ? -34.339 12.260 55.295 1.00 56.09 11 VAL D CA 1
ATOM 2208 C C . VAL D 1 11 ? -33.161 11.320 55.478 1.00 46.75 11 VAL D C 1
ATOM 2209 O O . VAL D 1 11 ? -32.931 10.795 56.566 1.00 45.63 11 VAL D O 1
ATOM 2213 N N . ILE D 1 12 ? -32.434 11.080 54.390 1.00 34.41 12 ILE D N 1
ATOM 2214 C CA . ILE D 1 12 ? -31.270 10.207 54.375 1.00 37.73 12 ILE D CA 1
ATOM 2215 C C . ILE D 1 12 ? -30.007 11.038 54.209 1.00 40.95 12 ILE D C 1
ATOM 2216 O O . ILE D 1 12 ? -29.899 11.869 53.283 1.00 41.54 12 ILE D O 1
ATOM 2221 N N . LEU D 1 13 ? -29.032 10.774 55.063 1.00 33.95 13 LEU D N 1
ATOM 2222 C CA . LEU D 1 13 ? -27.756 11.469 55.031 1.00 38.12 13 LEU D CA 1
ATOM 2223 C C . LEU D 1 13 ? -26.711 10.477 54.573 1.00 39.36 13 LEU D C 1
ATOM 2224 O O . LEU D 1 13 ? -26.659 9.356 55.081 1.00 44.61 13 LEU D O 1
ATOM 2229 N N . GLU D 1 14 ? -25.900 10.881 53.615 1.00 36.50 14 GLU D N 1
ATOM 2230 C CA . GLU D 1 14 ? -24.894 10.005 53.055 1.00 37.59 14 GLU D CA 1
ATOM 2231 C C . GLU D 1 14 ? -23.526 10.563 53.373 1.00 40.87 14 GLU D C 1
ATOM 2232 O O . GLU D 1 14 ? -23.249 11.739 53.105 1.00 44.23 14 GLU D O 1
ATOM 2238 N N . LEU D 1 15 ? -22.710 9.755 54.017 1.00 36.93 15 LEU D N 1
ATOM 2239 C CA . LEU D 1 15 ? -21.409 10.183 54.476 1.00 36.24 15 LEU D CA 1
ATOM 2240 C C . LEU D 1 15 ? -20.349 9.334 53.821 1.00 42.73 15 LEU D C 1
ATOM 2241 O O . LEU D 1 15 ? -20.536 8.127 53.582 1.00 42.32 15 LEU D O 1
ATOM 2246 N N . THR D 1 16 ? -19.215 9.955 53.596 1.00 38.62 16 THR D N 1
ATOM 2247 C CA . THR D 1 16 ? -18.003 9.248 53.236 1.00 38.81 16 THR D CA 1
ATOM 2248 C C . THR D 1 16 ? -17.037 9.557 54.352 1.00 38.14 16 THR D C 1
ATOM 2249 O O . THR D 1 16 ? -16.787 10.729 54.634 1.00 40.80 16 THR D O 1
ATOM 2253 N N . VAL D 1 17 ? -16.549 8.520 55.027 1.00 40.06 17 VAL D N 1
ATOM 2254 C CA . VAL D 1 17 ? -15.767 8.702 56.237 1.00 35.92 17 VAL D CA 1
ATOM 2255 C C . VAL D 1 17 ? -14.521 7.846 56.096 1.00 38.43 17 VAL D C 1
ATOM 2256 O O . VAL D 1 17 ? -14.456 6.930 55.259 1.00 36.78 17 VAL D O 1
ATOM 2260 N N . ARG D 1 18 ? -13.508 8.173 56.890 1.00 41.10 18 ARG D N 1
ATOM 2261 C CA . ARG D 1 18 ? -12.389 7.250 57.017 1.00 44.35 18 ARG D CA 1
ATOM 2262 C C . ARG D 1 18 ? -12.823 6.023 57.817 1.00 37.80 18 ARG D C 1
ATOM 2263 O O . ARG D 1 18 ? -13.628 6.124 58.741 1.00 38.42 18 ARG D O 1
ATOM 2271 N N . ASN D 1 19 ? -12.391 4.842 57.367 1.00 40.88 19 ASN D N 1
ATOM 2272 C CA . ASN D 1 19 ? -12.815 3.580 57.988 1.00 42.89 19 ASN D CA 1
ATOM 2273 C C . ASN D 1 19 ? -11.851 3.260 59.137 1.00 37.98 19 ASN D C 1
ATOM 2274 O O . ASN D 1 19 ? -11.025 2.339 59.080 1.00 40.41 19 ASN D O 1
ATOM 2279 N N . HIS D 1 20 ? -11.925 4.100 60.178 1.00 37.22 20 HIS D N 1
ATOM 2280 C CA . HIS D 1 20 ? -11.070 3.979 61.354 1.00 38.30 20 HIS D CA 1
ATOM 2281 C C . HIS D 1 20 ? -11.925 3.846 62.618 1.00 41.96 20 HIS D C 1
ATOM 2282 O O . HIS D 1 20 ? -13.090 4.275 62.637 1.00 37.10 20 HIS D O 1
ATOM 2289 N N . PRO D 1 21 ? -11.363 3.281 63.712 1.00 37.97 21 PRO D N 1
ATOM 2290 C CA . PRO D 1 21 ? -12.132 3.153 64.968 1.00 37.12 21 PRO D CA 1
ATOM 2291 C C . PRO D 1 21 ? -12.745 4.469 65.425 1.00 43.50 21 PRO D C 1
ATOM 2292 O O . PRO D 1 21 ? -12.145 5.527 65.278 1.00 36.71 21 PRO D O 1
ATOM 2296 N N . GLY D 1 22 ? -13.931 4.389 66.039 1.00 43.54 22 GLY D N 1
ATOM 2297 C CA . GLY D 1 22 ? -14.516 5.554 66.669 1.00 38.59 22 GLY D CA 1
ATOM 2298 C C . GLY D 1 22 ? -15.188 6.553 65.761 1.00 40.54 22 GLY D C 1
ATOM 2299 O O . GLY D 1 22 ? -15.798 7.513 66.271 1.00 36.51 22 GLY D O 1
ATOM 2300 N N . VAL D 1 23 ? -15.081 6.399 64.420 1.00 34.32 23 VAL D N 1
ATOM 2301 C CA . VAL D 1 23 ? -15.810 7.311 63.547 1.00 34.16 23 VAL D CA 1
ATOM 2302 C C . VAL D 1 23 ? -17.308 7.230 63.827 1.00 33.78 23 VAL D C 1
ATOM 2303 O O . VAL D 1 23 ? -17.992 8.247 63.932 1.00 32.14 23 VAL D O 1
ATOM 2307 N N . MET D 1 24 ? -17.856 6.013 63.849 1.00 32.49 24 MET D N 1
ATOM 2308 C CA . MET D 1 24 ? -19.295 5.869 64.026 1.00 34.41 24 MET D CA 1
ATOM 2309 C C . MET D 1 24 ? -19.715 6.386 65.397 1.00 41.66 24 MET D C 1
ATOM 2310 O O . MET D 1 24 ? -20.806 6.954 65.555 1.00 39.64 24 MET D O 1
ATOM 2315 N N . THR D 1 25 ? -18.858 6.177 66.400 1.00 38.73 25 THR D N 1
ATOM 2316 C CA . THR D 1 25 ? -19.131 6.700 67.739 1.00 31.68 25 THR D CA 1
ATOM 2317 C C . THR D 1 25 ? -19.243 8.233 67.698 1.00 38.77 25 THR D C 1
ATOM 2318 O O . THR D 1 25 ? -20.176 8.803 68.269 1.00 37.10 25 THR D O 1
ATOM 2322 N N . HIS D 1 26 ? -18.320 8.922 66.997 1.00 36.58 26 HIS D N 1
ATOM 2323 C CA . HIS D 1 26 ? -18.376 10.401 66.958 1.00 44.59 26 HIS D CA 1
ATOM 2324 C C . HIS D 1 26 ? -19.556 10.907 66.142 1.00 41.10 26 HIS D C 1
ATOM 2325 O O . HIS D 1 26 ? -20.203 11.891 66.531 1.00 37.48 26 HIS D O 1
ATOM 2332 N N . VAL D 1 27 ? -19.864 10.241 65.020 1.00 37.08 27 VAL D N 1
ATOM 2333 C CA . VAL D 1 27 ? -21.017 10.653 64.222 1.00 40.58 27 VAL D CA 1
ATOM 2334 C C . VAL D 1 27 ? -22.301 10.504 65.031 1.00 41.41 27 VAL D C 1
ATOM 2335 O O . VAL D 1 27 ? -23.091 11.456 65.152 1.00 40.73 27 VAL D O 1
ATOM 2339 N N . CYS D 1 28 ? -22.559 9.299 65.568 1.00 35.17 28 CYS D N 1
ATOM 2340 C CA . CYS D 1 28 ? -23.806 9.110 66.316 1.00 36.33 28 CYS D CA 1
ATOM 2341 C C . CYS D 1 28 ? -23.848 9.969 67.587 1.00 37.66 28 CYS D C 1
ATOM 2342 O O . CYS D 1 28 ? -24.935 10.379 68.021 1.00 38.91 28 CYS D O 1
ATOM 2345 N N . GLY D 1 29 ? -22.695 10.241 68.203 1.00 32.41 29 GLY D N 1
ATOM 2346 C CA . GLY D 1 29 ? -22.713 11.023 69.448 1.00 34.35 29 GLY D CA 1
ATOM 2347 C C . GLY D 1 29 ? -23.209 12.432 69.214 1.00 35.70 29 GLY D C 1
ATOM 2348 O O . GLY D 1 29 ? -23.799 13.035 70.102 1.00 37.45 29 GLY D O 1
ATOM 2349 N N . LEU D 1 30 ? -23.035 12.956 67.975 1.00 37.14 30 LEU D N 1
ATOM 2350 C CA . LEU D 1 30 ? -23.531 14.295 67.644 1.00 41.70 30 LEU D CA 1
ATOM 2351 C C . LEU D 1 30 ? -25.048 14.336 67.714 1.00 37.38 30 LEU D C 1
ATOM 2352 O O . LEU D 1 30 ? -25.617 15.285 68.262 1.00 42.56 30 LEU D O 1
ATOM 2357 N N . PHE D 1 31 ? -25.700 13.276 67.253 1.00 35.31 31 PHE D N 1
ATOM 2358 C CA . PHE D 1 31 ? -27.139 13.101 67.441 1.00 36.31 31 PHE D CA 1
ATOM 2359 C C . PHE D 1 31 ? -27.477 12.816 68.907 1.00 38.14 31 PHE D C 1
ATOM 2360 O O . PHE D 1 31 ? -28.394 13.425 69.483 1.00 38.71 31 PHE D O 1
ATOM 2368 N N . ALA D 1 32 ? -26.765 11.860 69.510 1.00 40.47 32 ALA D N 1
ATOM 2369 C CA . ALA D 1 32 ? -26.966 11.565 70.945 1.00 42.95 32 ALA D CA 1
ATOM 2370 C C . ALA D 1 32 ? -26.916 12.815 71.811 1.00 45.64 32 ALA D C 1
ATOM 2371 O O . ALA D 1 32 ? -27.729 12.976 72.766 1.00 42.08 32 ALA D O 1
ATOM 2373 N N . ARG D 1 33 ? -25.919 13.678 71.555 1.00 44.64 33 ARG D N 1
ATOM 2374 C CA . ARG D 1 33 ? -25.748 14.894 72.368 1.00 50.80 33 ARG D CA 1
ATOM 2375 C C . ARG D 1 33 ? -26.956 15.793 72.336 1.00 53.77 33 ARG D C 1
ATOM 2376 O O . ARG D 1 33 ? -27.068 16.685 73.183 1.00 57.85 33 ARG D O 1
ATOM 2384 N N . ARG D 1 34 ? -27.865 15.586 71.391 1.00 53.56 34 ARG D N 1
ATOM 2385 C CA . ARG D 1 34 ? -29.091 16.368 71.349 1.00 55.78 34 ARG D CA 1
ATOM 2386 C C . ARG D 1 34 ? -30.332 15.513 71.515 1.00 55.66 34 ARG D C 1
ATOM 2387 O O . ARG D 1 34 ? -31.430 16.000 71.226 1.00 54.40 34 ARG D O 1
ATOM 2395 N N . ALA D 1 35 ? -30.196 14.252 71.960 1.00 57.41 35 ALA D N 1
ATOM 2396 C CA . ALA D 1 35 ? -31.349 13.367 72.089 1.00 44.24 35 ALA D CA 1
ATOM 2397 C C . ALA D 1 35 ? -32.103 13.305 70.766 1.00 42.93 35 ALA D C 1
ATOM 2398 O O . ALA D 1 35 ? -33.340 13.268 70.714 1.00 44.97 35 ALA D O 1
ATOM 2400 N N . PHE D 1 36 ? -31.335 13.266 69.686 1.00 40.77 36 PHE D N 1
ATOM 2401 C CA . PHE D 1 36 ? -31.834 13.144 68.339 1.00 39.48 36 PHE D CA 1
ATOM 2402 C C . PHE D 1 36 ? -31.674 11.668 67.911 1.00 36.81 36 PHE D C 1
ATOM 2403 O O . PHE D 1 36 ? -30.553 11.184 67.741 1.00 40.57 36 PHE D O 1
ATOM 2411 N N . ASN D 1 37 ? -32.782 10.987 67.692 1.00 36.72 37 ASN D N 1
ATOM 2412 C CA . ASN D 1 37 ? -32.722 9.550 67.409 1.00 34.82 37 ASN D CA 1
ATOM 2413 C C . ASN D 1 37 ? -32.301 9.300 65.953 1.00 42.54 37 ASN D C 1
ATOM 2414 O O . ASN D 1 37 ? -32.677 10.056 65.052 1.00 42.65 37 ASN D O 1
ATOM 2419 N N . VAL D 1 38 ? -31.462 8.273 65.733 1.00 40.09 38 VAL D N 1
ATOM 2420 C CA . VAL D 1 38 ? -31.139 7.763 64.389 1.00 33.61 38 VAL D CA 1
ATOM 2421 C C . VAL D 1 38 ? -31.971 6.519 64.122 1.00 42.34 38 VAL D C 1
ATOM 2422 O O . VAL D 1 38 ? -31.996 5.582 64.951 1.00 36.88 38 VAL D O 1
ATOM 2426 N N . GLU D 1 39 ? -32.645 6.484 62.969 1.00 38.02 39 GLU D N 1
ATOM 2427 C CA A GLU D 1 39 ? -33.660 5.469 62.741 0.56 41.67 39 GLU D CA 1
ATOM 2428 C CA B GLU D 1 39 ? -33.658 5.458 62.741 0.44 41.62 39 GLU D CA 1
ATOM 2429 C C . GLU D 1 39 ? -33.125 4.267 61.962 1.00 41.66 39 GLU D C 1
ATOM 2430 O O . GLU D 1 39 ? -33.432 3.135 62.306 1.00 40.76 39 GLU D O 1
ATOM 2441 N N . GLY D 1 40 ? -32.309 4.484 60.923 1.00 42.51 40 GLY D N 1
ATOM 2442 C CA . GLY D 1 40 ? -31.630 3.393 60.260 1.00 38.18 40 GLY D CA 1
ATOM 2443 C C . GLY D 1 40 ? -30.182 3.787 60.063 1.00 37.21 40 GLY D C 1
ATOM 2444 O O . GLY D 1 40 ? -29.844 4.972 59.957 1.00 35.62 40 GLY D O 1
ATOM 2445 N N . ILE D 1 41 ? -29.326 2.783 59.984 1.00 31.71 41 ILE D N 1
ATOM 2446 C CA . ILE D 1 41 ? -27.912 3.014 59.683 1.00 26.03 41 ILE D CA 1
ATOM 2447 C C . ILE D 1 41 ? -27.410 1.946 58.719 1.00 29.65 41 ILE D C 1
ATOM 2448 O O . ILE D 1 41 ? -27.573 0.766 58.990 1.00 31.04 41 ILE D O 1
ATOM 2453 N N . LEU D 1 42 ? -26.697 2.342 57.669 1.00 31.55 42 LEU D N 1
ATOM 2454 C CA . LEU D 1 42 ? -25.900 1.347 56.964 1.00 31.95 42 LEU D CA 1
ATOM 2455 C C . LEU D 1 42 ? -24.466 1.843 56.850 1.00 30.31 42 LEU D C 1
ATOM 2456 O O . LEU D 1 42 ? -24.225 2.978 56.435 1.00 34.07 42 LEU D O 1
ATOM 2461 N N . CYS D 1 43 ? -23.513 0.991 57.143 1.00 36.64 43 CYS D N 1
ATOM 2462 C CA . CYS D 1 43 ? -22.120 1.354 56.964 1.00 28.63 43 CYS D CA 1
ATOM 2463 C C . CYS D 1 43 ? -21.418 0.267 56.167 1.00 36.29 43 CYS D C 1
ATOM 2464 O O . CYS D 1 43 ? -21.442 -0.912 56.566 1.00 35.78 43 CYS D O 1
ATOM 2467 N N . LEU D 1 44 ? -20.790 0.660 55.036 1.00 36.91 44 LEU D N 1
ATOM 2468 C CA . LEU D 1 44 ? -20.133 -0.309 54.131 1.00 37.54 44 LEU D CA 1
ATOM 2469 C C . LEU D 1 44 ? -18.714 0.153 53.810 1.00 37.35 44 LEU D C 1
ATOM 2470 O O . LEU D 1 44 ? -18.496 1.334 53.471 1.00 36.55 44 LEU D O 1
ATOM 2475 N N . PRO D 1 45 ? -17.715 -0.688 53.991 1.00 39.33 45 PRO D N 1
ATOM 2476 C CA . PRO D 1 45 ? -16.370 -0.284 53.590 1.00 39.79 45 PRO D CA 1
ATOM 2477 C C . PRO D 1 45 ? -16.323 -0.191 52.069 1.00 45.09 45 PRO D C 1
ATOM 2478 O O . PRO D 1 45 ? -16.979 -0.964 51.367 1.00 43.85 45 PRO D O 1
ATOM 2482 N N . ILE D 1 46 ? -15.581 0.787 51.563 1.00 48.79 46 ILE D N 1
ATOM 2483 C CA . ILE D 1 46 ? -15.348 0.888 50.121 1.00 50.95 46 ILE D CA 1
ATOM 2484 C C . ILE D 1 46 ? -14.123 0.057 49.810 1.00 56.91 46 ILE D C 1
ATOM 2485 O O . ILE D 1 46 ? -13.065 0.242 50.425 1.00 55.08 46 ILE D O 1
ATOM 2490 N N . GLN D 1 47 ? -14.257 -0.840 48.835 1.00 67.86 47 GLN D N 1
ATOM 2491 C CA . GLN D 1 47 ? -13.237 -1.845 48.558 1.00 69.16 47 GLN D CA 1
ATOM 2492 C C . GLN D 1 47 ? -11.929 -1.202 48.106 1.00 63.74 47 GLN D C 1
ATOM 2493 O O . GLN D 1 47 ? -11.921 -0.167 47.431 1.00 61.72 47 GLN D O 1
ATOM 2499 N N . ASP D 1 48 ? -10.816 -1.805 48.531 1.00 67.61 48 ASP D N 1
ATOM 2500 C CA . ASP D 1 48 ? -9.454 -1.380 48.163 1.00 75.51 48 ASP D CA 1
ATOM 2501 C C . ASP D 1 48 ? -9.263 0.116 48.405 1.00 69.01 48 ASP D C 1
ATOM 2502 O O . ASP D 1 48 ? -8.901 0.890 47.518 1.00 58.93 48 ASP D O 1
ATOM 2507 N N . SER D 1 49 ? -9.468 0.500 49.664 1.00 62.39 49 SER D N 1
ATOM 2508 C CA . SER D 1 49 ? -9.630 1.897 50.009 1.00 56.06 49 SER D CA 1
ATOM 2509 C C . SER D 1 49 ? -9.695 2.001 51.517 1.00 54.82 49 SER D C 1
ATOM 2510 O O . SER D 1 49 ? -10.048 1.033 52.191 1.00 55.17 49 SER D O 1
ATOM 2513 N N . ASP D 1 50 ? -9.352 3.177 52.034 1.00 49.11 50 ASP D N 1
ATOM 2514 C CA . ASP D 1 50 ? -9.385 3.417 53.473 1.00 47.07 50 ASP D CA 1
ATOM 2515 C C . ASP D 1 50 ? -10.677 4.070 53.909 1.00 43.93 50 ASP D C 1
ATOM 2516 O O . ASP D 1 50 ? -10.741 4.648 55.002 1.00 42.54 50 ASP D O 1
ATOM 2521 N N . LYS D 1 51 ? -11.718 3.992 53.090 1.00 43.08 51 LYS D N 1
ATOM 2522 C CA . LYS D 1 51 ? -12.921 4.733 53.393 1.00 42.02 51 LYS D CA 1
ATOM 2523 C C . LYS D 1 51 ? -14.098 3.810 53.495 1.00 38.85 51 LYS D C 1
ATOM 2524 O O . LYS D 1 51 ? -14.074 2.682 52.965 1.00 43.54 51 LYS D O 1
ATOM 2530 N N . SER D 1 52 ? -15.159 4.383 54.052 1.00 36.68 52 SER D N 1
ATOM 2531 C CA . SER D 1 52 ? -16.451 3.739 54.161 1.00 38.37 52 SER D CA 1
ATOM 2532 C C . SER D 1 52 ? -17.551 4.715 53.795 1.00 38.42 52 SER D C 1
ATOM 2533 O O . SER D 1 52 ? -17.404 5.925 53.955 1.00 38.17 52 SER D O 1
ATOM 2536 N N . HIS D 1 53 ? -18.699 4.159 53.422 1.00 40.08 53 HIS D N 1
ATOM 2537 C CA . HIS D 1 53 ? -19.941 4.906 53.281 1.00 40.57 53 HIS D CA 1
ATOM 2538 C C . HIS D 1 53 ? -20.863 4.595 54.438 1.00 41.40 53 HIS D C 1
ATOM 2539 O O . HIS D 1 53 ? -21.095 3.404 54.761 1.00 42.63 53 HIS D O 1
ATOM 2546 N N . ILE D 1 54 ? -21.405 5.655 55.050 1.00 34.09 54 ILE D N 1
ATOM 2547 C CA . ILE D 1 54 ? -22.451 5.528 56.055 1.00 34.41 54 ILE D CA 1
ATOM 2548 C C . ILE D 1 54 ? -23.697 6.201 55.515 1.00 34.47 54 ILE D C 1
ATOM 2549 O O . ILE D 1 54 ? -23.641 7.336 55.052 1.00 43.81 54 ILE D O 1
ATOM 2554 N N . TRP D 1 55 ? -24.804 5.501 55.521 1.00 31.47 55 TRP D N 1
ATOM 2555 C CA . TRP D 1 55 ? -26.090 6.131 55.287 1.00 31.64 55 TRP D CA 1
ATOM 2556 C C . TRP D 1 55 ? -26.846 6.199 56.606 1.00 36.18 55 TRP D C 1
ATOM 2557 O O . TRP D 1 55 ? -26.998 5.182 57.287 1.00 30.11 55 TRP D O 1
ATOM 2568 N N . LEU D 1 56 ? -27.379 7.372 56.936 1.00 30.83 56 LEU D N 1
ATOM 2569 C CA . LEU D 1 56 ? -28.140 7.521 58.164 1.00 31.68 56 LEU D CA 1
ATOM 2570 C C . LEU D 1 56 ? -29.554 7.907 57.786 1.00 37.31 56 LEU D C 1
ATOM 2571 O O . LEU D 1 56 ? -29.744 8.849 57.020 1.00 46.16 56 LEU D O 1
ATOM 2576 N N . LEU D 1 57 ? -30.544 7.203 58.307 1.00 33.97 57 LEU D N 1
ATOM 2577 C CA . LEU D 1 57 ? -31.924 7.663 58.179 1.00 37.08 57 LEU D CA 1
ATOM 2578 C C . LEU D 1 57 ? -32.314 8.357 59.485 1.00 39.34 57 LEU D C 1
ATOM 2579 O O . LEU D 1 57 ? -32.247 7.745 60.576 1.00 35.91 57 LEU D O 1
ATOM 2584 N N . VAL D 1 58 ? -32.727 9.613 59.378 1.00 41.47 58 VAL D N 1
ATOM 2585 C CA . VAL D 1 58 ? -33.036 10.443 60.548 1.00 41.44 58 VAL D CA 1
ATOM 2586 C C . VAL D 1 58 ? -34.299 11.206 60.234 1.00 46.77 58 VAL D C 1
ATOM 2587 O O . VAL D 1 58 ? -34.540 11.571 59.077 1.00 44.45 58 VAL D O 1
ATOM 2591 N N . ASN D 1 59 ? -35.114 11.447 61.237 1.00 50.46 59 ASN D N 1
ATOM 2592 C CA . ASN D 1 59 ? -36.289 12.239 60.945 1.00 61.93 59 ASN D CA 1
ATOM 2593 C C . ASN D 1 59 ? -35.867 13.657 60.591 1.00 62.69 59 ASN D C 1
ATOM 2594 O O . ASN D 1 59 ? -34.834 14.151 61.050 1.00 57.33 59 ASN D O 1
ATOM 2599 N N . ASP D 1 60 ? -36.578 14.244 59.632 1.00 64.11 60 ASP D N 1
ATOM 2600 C CA . ASP D 1 60 ? -36.275 15.604 59.255 1.00 69.01 60 ASP D CA 1
ATOM 2601 C C . ASP D 1 60 ? -36.531 16.452 60.485 1.00 74.27 60 ASP D C 1
ATOM 2602 O O . ASP D 1 60 ? -37.490 16.213 61.227 1.00 77.21 60 ASP D O 1
ATOM 2607 N N . ASP D 1 61 ? -35.624 17.372 60.762 1.00 77.66 61 ASP D N 1
ATOM 2608 C CA . ASP D 1 61 ? -35.656 18.066 62.039 1.00 82.20 61 ASP D CA 1
ATOM 2609 C C . ASP D 1 61 ? -35.174 19.488 61.823 1.00 84.90 61 ASP D C 1
ATOM 2610 O O . ASP D 1 61 ? -34.439 19.774 60.870 1.00 87.43 61 ASP D O 1
ATOM 2615 N N . GLN D 1 62 ? -35.622 20.388 62.704 1.00 80.75 62 GLN D N 1
ATOM 2616 C CA . GLN D 1 62 ? -35.052 21.728 62.724 1.00 79.94 62 GLN D CA 1
ATOM 2617 C C . GLN D 1 62 ? -33.554 21.672 63.028 1.00 72.70 62 GLN D C 1
ATOM 2618 O O . GLN D 1 62 ? -32.769 22.493 62.527 1.00 67.78 62 GLN D O 1
ATOM 2624 N N . ARG D 1 63 ? -33.130 20.696 63.832 1.00 69.54 63 ARG D N 1
ATOM 2625 C CA . ARG D 1 63 ? -31.733 20.658 64.244 1.00 71.28 63 ARG D CA 1
ATOM 2626 C C . ARG D 1 63 ? -30.836 20.025 63.186 1.00 72.76 63 ARG D C 1
ATOM 2627 O O . ARG D 1 63 ? -29.610 20.022 63.356 1.00 72.82 63 ARG D O 1
ATOM 2635 N N . LEU D 1 64 ? -31.418 19.545 62.080 1.00 75.56 64 LEU D N 1
ATOM 2636 C CA . LEU D 1 64 ? -30.673 18.710 61.141 1.00 70.80 64 LEU D CA 1
ATOM 2637 C C . LEU D 1 64 ? -29.618 19.506 60.376 1.00 71.04 64 LEU D C 1
ATOM 2638 O O . LEU D 1 64 ? -28.523 18.991 60.114 1.00 68.71 64 LEU D O 1
ATOM 2643 N N . GLU D 1 65 ? -29.896 20.769 60.021 1.00 71.75 65 GLU D N 1
ATOM 2644 C CA . GLU D 1 65 ? -28.864 21.441 59.244 1.00 71.25 65 GLU D CA 1
ATOM 2645 C C . GLU D 1 65 ? -27.620 21.692 60.094 1.00 70.06 65 GLU D C 1
ATOM 2646 O O . GLU D 1 65 ? -26.497 21.582 59.602 1.00 64.98 65 GLU D O 1
ATOM 2652 N N . GLN D 1 66 ? -27.781 21.947 61.384 1.00 74.43 66 GLN D N 1
ATOM 2653 C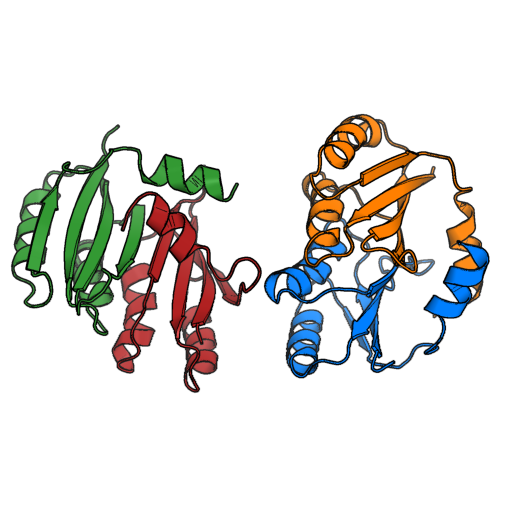 CA . GLN D 1 66 ? -26.595 22.155 62.201 1.00 72.89 66 GLN D CA 1
ATOM 2654 C C . GLN D 1 66 ? -25.892 20.841 62.488 1.00 67.31 66 GLN D C 1
ATOM 2655 O O . GLN D 1 66 ? -24.662 20.817 62.620 1.00 64.66 66 GLN D O 1
ATOM 2657 N N . MET D 1 67 ? -26.642 19.739 62.597 1.00 66.36 67 MET D N 1
ATOM 2658 C CA . MET D 1 67 ? -25.993 18.440 62.671 1.00 62.45 67 MET D CA 1
ATOM 2659 C C . MET D 1 67 ? -25.096 18.234 61.466 1.00 53.37 67 MET D C 1
ATOM 2660 O O . MET D 1 67 ? -23.937 17.825 61.604 1.00 51.87 67 MET D O 1
ATOM 2665 N N . ILE D 1 68 ? -25.600 18.547 60.276 1.00 49.92 68 ILE D N 1
ATOM 2666 C CA . ILE D 1 68 ? -24.822 18.278 59.070 1.00 48.05 68 ILE D CA 1
ATOM 2667 C C . ILE D 1 68 ? -23.503 19.031 59.125 1.00 52.00 68 ILE D C 1
ATOM 2668 O O . ILE D 1 68 ? -22.428 18.453 58.922 1.00 48.89 68 ILE D O 1
ATOM 2673 N N . SER D 1 69 ? -23.557 20.322 59.480 1.00 55.19 69 SER D N 1
ATOM 2674 C CA . SER D 1 69 ? -22.329 21.076 59.701 1.00 60.25 69 SER D CA 1
ATOM 2675 C C . SER D 1 69 ? -21.423 20.443 60.765 1.00 56.88 69 SER D C 1
ATOM 2676 O O . SER D 1 69 ? -20.192 20.500 60.657 1.00 55.60 69 SER D O 1
ATOM 2679 N N . GLN D 1 70 ? -21.988 19.876 61.824 1.00 54.36 70 GLN D N 1
ATOM 2680 C CA . GLN D 1 70 ? -21.101 19.292 62.830 1.00 54.06 70 GLN D CA 1
ATOM 2681 C C . GLN D 1 70 ? -20.474 17.995 62.353 1.00 45.93 70 GLN D C 1
ATOM 2682 O O . GLN D 1 70 ? -19.292 17.747 62.607 1.00 46.77 70 GLN D O 1
ATOM 2688 N N . ILE D 1 71 ? -21.253 17.141 61.687 1.00 47.81 71 ILE D N 1
ATOM 2689 C CA . ILE D 1 71 ? -20.715 15.930 61.053 1.00 40.74 71 ILE D CA 1
ATOM 2690 C C . ILE D 1 71 ? -19.531 16.270 60.152 1.00 44.60 71 ILE D C 1
ATOM 2691 O O . ILE D 1 71 ? -18.470 15.618 60.214 1.00 41.58 71 ILE D O 1
ATOM 2696 N N . ASP D 1 72 ? -19.670 17.353 59.350 1.00 48.82 72 ASP D N 1
ATOM 2697 C CA . ASP D 1 72 ? -18.656 17.708 58.362 1.00 47.96 72 ASP D CA 1
ATOM 2698 C C . ASP D 1 72 ? -17.368 18.176 59.022 1.00 56.81 72 ASP D C 1
ATOM 2699 O O . ASP D 1 72 ? -16.282 17.980 58.458 1.00 56.09 72 ASP D O 1
ATOM 2704 N N . LYS D 1 73 ? -17.467 18.746 60.237 1.00 56.22 73 LYS D N 1
ATOM 2705 C CA . LYS D 1 73 ? -16.279 19.154 60.976 1.00 57.79 73 LYS D CA 1
ATOM 2706 C C . LYS D 1 73 ? -15.481 17.989 61.566 1.00 55.14 73 LYS D C 1
ATOM 2707 O O . LYS D 1 73 ? -14.314 18.178 61.908 1.00 62.04 73 LYS D O 1
ATOM 2713 N N . LEU D 1 74 ? -16.040 16.806 61.707 1.00 50.15 74 LEU D N 1
ATOM 2714 C CA . LEU D 1 74 ? -15.195 15.731 62.216 1.00 49.17 74 LEU D CA 1
ATOM 2715 C C . LEU D 1 74 ? -14.045 15.500 61.247 1.00 54.89 74 LEU D C 1
ATOM 2716 O O . LEU D 1 74 ? -14.234 15.526 60.029 1.00 51.40 74 LEU D O 1
ATOM 2721 N N . GLU D 1 75 ? -12.836 15.303 61.782 1.00 57.50 75 GLU D N 1
ATOM 2722 C CA . GLU D 1 75 ? -11.683 15.184 60.892 1.00 60.92 75 GLU D CA 1
ATOM 2723 C C . GLU D 1 75 ? -11.724 13.896 60.070 1.00 54.74 75 GLU D C 1
ATOM 2724 O O . GLU D 1 75 ? -11.228 13.890 58.935 1.00 56.83 75 GLU D O 1
ATOM 2730 N N . ASP D 1 76 ? -12.318 12.808 60.591 1.00 50.21 76 ASP D N 1
ATOM 2731 C CA . ASP D 1 76 ? -12.437 11.588 59.790 1.00 52.18 76 ASP D CA 1
ATOM 2732 C C . ASP D 1 76 ? -13.705 11.550 58.909 1.00 53.87 76 ASP D C 1
ATOM 2733 O O . ASP D 1 76 ? -13.977 10.523 58.270 1.00 53.68 76 ASP D O 1
ATOM 2738 N N . VAL D 1 77 ? -14.475 12.634 58.824 1.00 47.47 77 VAL D N 1
ATOM 2739 C CA . VAL D 1 77 ? -15.585 12.693 57.875 1.00 44.90 77 VAL D CA 1
ATOM 2740 C C . VAL D 1 77 ? -15.127 13.512 56.686 1.00 49.54 77 VAL D C 1
ATOM 2741 O O . VAL D 1 77 ? -14.850 14.715 56.820 1.00 57.75 77 VAL D O 1
ATOM 2745 N N . VAL D 1 78 ? -14.999 12.824 55.548 1.00 45.92 78 VAL D N 1
ATOM 2746 C CA . VAL D 1 78 ? -14.558 13.427 54.302 1.00 51.89 78 VAL D CA 1
ATOM 2747 C C . VAL D 1 78 ? -15.686 14.219 53.669 1.00 43.51 78 VAL D C 1
ATOM 2748 O O . VAL D 1 78 ? -15.473 15.309 53.162 1.00 51.96 78 VAL D O 1
ATOM 2752 N N . LYS D 1 79 ? -16.906 13.706 53.712 1.00 47.25 79 LYS D N 1
ATOM 2753 C CA . LYS D 1 79 ? -17.992 14.447 53.092 1.00 49.81 79 LYS D CA 1
ATOM 2754 C C . LYS D 1 79 ? -19.312 13.967 53.689 1.00 46.21 79 LYS D C 1
ATOM 2755 O O . LYS D 1 79 ? -19.467 12.779 53.997 1.00 40.90 79 LYS D O 1
ATOM 2761 N N . VAL D 1 80 ? -20.266 14.884 53.836 1.00 40.45 80 VAL D N 1
ATOM 2762 C CA . VAL D 1 80 ? -21.613 14.499 54.234 1.00 47.27 80 VAL D CA 1
ATOM 2763 C C . VAL D 1 80 ? -22.547 15.301 53.362 1.00 44.80 80 VAL D C 1
ATOM 2764 O O . VAL D 1 80 ? -22.218 16.417 52.968 1.00 49.01 80 VAL D O 1
ATOM 2768 N N . GLN D 1 81 ? -23.686 14.712 52.994 1.00 46.12 81 GLN D N 1
ATOM 2769 C CA . GLN D 1 81 ? -24.669 15.446 52.200 1.00 49.66 81 GLN D CA 1
ATOM 2770 C C . GLN D 1 81 ? -25.993 14.715 52.238 1.00 43.21 81 GLN D C 1
ATOM 2771 O O . GLN D 1 81 ? -26.070 13.545 52.617 1.00 47.22 81 GLN D O 1
ATOM 2777 N N . ARG D 1 82 ? -27.053 15.424 51.887 1.00 44.70 82 ARG D N 1
ATOM 2778 C CA . ARG D 1 82 ? -28.331 14.743 51.778 1.00 46.59 82 ARG D CA 1
ATOM 2779 C C . ARG D 1 82 ? -28.318 13.919 50.496 1.00 46.81 82 ARG D C 1
ATOM 2780 O O . ARG D 1 82 ? -27.757 14.349 49.474 1.00 44.62 82 ARG D O 1
ATOM 2788 N N . ASN D 1 83 ? -28.912 12.726 50.559 1.00 44.16 83 ASN D N 1
ATOM 2789 C CA . ASN D 1 83 ? -29.173 11.903 49.373 1.00 46.12 83 ASN D CA 1
ATOM 2790 C C . ASN D 1 83 ? -30.621 11.417 49.392 1.00 49.20 83 ASN D C 1
ATOM 2791 O O . ASN D 1 83 ? -30.935 10.380 50.005 1.00 45.48 83 ASN D O 1
ATOM 2796 N N . GLN D 1 84 ? -31.505 12.179 48.754 1.00 41.38 84 GLN D N 1
ATOM 2797 C CA . GLN D 1 84 ? -32.906 11.794 48.649 1.00 48.17 84 GLN D CA 1
ATOM 2798 C C . GLN D 1 84 ? -33.191 10.945 47.406 1.00 42.50 84 GLN D C 1
ATOM 2799 O O . GLN D 1 84 ? -34.358 10.841 46.990 1.00 43.75 84 GLN D O 1
ATOM 2805 N N . SER D 1 85 ? -32.153 10.431 46.737 1.00 46.89 85 SER D N 1
ATOM 2806 C CA . SER D 1 85 ? -32.399 9.756 45.445 1.00 47.79 85 SER D CA 1
ATOM 2807 C C . SER D 1 85 ? -33.058 8.387 45.631 1.00 50.26 85 SER D C 1
ATOM 2808 O O . SER D 1 85 ? -33.511 7.811 44.643 1.00 56.53 85 SER D O 1
ATOM 2811 N N . ASP D 1 86 ? -33.138 7.871 46.864 1.00 47.97 86 ASP D N 1
ATOM 2812 C CA . ASP D 1 86 ? -33.716 6.551 47.128 1.00 51.96 86 ASP D CA 1
ATOM 2813 C C . ASP D 1 86 ? -34.244 6.557 48.557 1.00 50.38 86 ASP D C 1
ATOM 2814 O O . ASP D 1 86 ? -33.651 5.973 49.483 1.00 49.47 86 ASP D O 1
ATOM 2819 N N . PRO D 1 87 ? -35.362 7.247 48.774 1.00 51.33 87 PRO D N 1
ATOM 2820 C CA . PRO D 1 87 ? -35.834 7.487 50.158 1.00 54.38 87 PRO D CA 1
ATOM 2821 C C . PRO D 1 87 ? -36.221 6.222 50.898 1.00 53.45 87 PRO D C 1
ATOM 2822 O O . PRO D 1 87 ? -36.210 6.230 52.131 1.00 48.66 87 PRO D O 1
ATOM 2826 N N . THR D 1 88 ? -36.561 5.136 50.195 1.00 56.25 88 THR D N 1
ATOM 2827 C CA . THR D 1 88 ? -37.032 3.906 50.833 1.00 51.10 88 THR D CA 1
ATOM 2828 C C . THR D 1 88 ? -35.947 2.823 50.931 1.00 46.89 88 THR D C 1
ATOM 2829 O O . THR D 1 88 ? -36.268 1.652 51.181 1.00 50.93 88 THR D O 1
ATOM 2833 N N . MET D 1 89 ? -34.674 3.208 50.821 1.00 43.47 89 MET D N 1
ATOM 2834 C CA . MET D 1 89 ? -33.608 2.232 50.787 1.00 42.64 89 MET D CA 1
ATOM 2835 C C . MET D 1 89 ? -33.633 1.356 52.024 1.00 42.64 89 MET D C 1
ATOM 2836 O O . MET D 1 89 ? -33.328 0.164 51.930 1.00 40.27 89 MET D O 1
ATOM 2841 N N . PHE D 1 90 ? -34.037 1.897 53.188 1.00 36.67 90 PHE D N 1
ATOM 2842 C CA . PHE D 1 90 ? -34.024 1.024 54.339 1.00 33.82 90 PHE D CA 1
ATOM 2843 C C . PHE D 1 90 ? -35.250 0.137 54.367 1.00 39.62 90 PHE D C 1
ATOM 2844 O O . PHE D 1 90 ? -35.167 -0.956 54.904 1.00 37.38 90 PHE D O 1
ATOM 2852 N N . ASN D 1 91 ? -36.379 0.585 53.814 1.00 43.22 91 ASN D N 1
ATOM 2853 C CA . ASN D 1 91 ? -37.510 -0.320 53.647 1.00 42.04 91 ASN D CA 1
ATOM 2854 C C . ASN D 1 91 ? -37.142 -1.457 52.680 1.00 47.37 91 ASN D C 1
ATOM 2855 O O . ASN D 1 91 ? -37.597 -2.595 52.834 1.00 48.33 91 ASN D O 1
ATOM 2860 N N . LYS D 1 92 ? -36.338 -1.156 51.661 1.00 47.01 92 LYS D N 1
ATOM 2861 C CA . LYS D 1 92 ? -35.944 -2.201 50.722 1.00 46.37 92 LYS D CA 1
ATOM 2862 C C . LYS D 1 92 ? -34.945 -3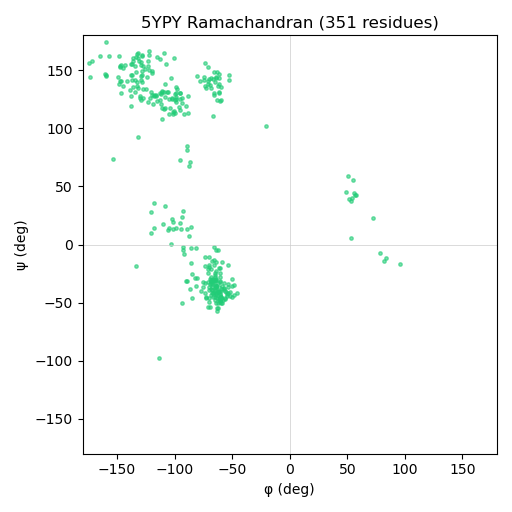.162 51.362 1.00 46.60 92 LYS D C 1
ATOM 2863 O O . LYS D 1 92 ? -35.085 -4.382 51.241 1.00 46.70 92 LYS D O 1
ATOM 2869 N N . ILE D 1 93 ? -33.928 -2.628 52.052 1.00 44.36 93 ILE D N 1
ATOM 2870 C CA . ILE D 1 93 ? -33.032 -3.497 52.799 1.00 47.17 93 ILE D CA 1
ATOM 2871 C C . ILE D 1 93 ? -33.812 -4.364 53.788 1.00 47.23 93 ILE D C 1
ATOM 2872 O O . ILE D 1 93 ? -33.565 -5.588 53.894 1.00 45.53 93 ILE D O 1
ATOM 2877 N N . ALA D 1 94 ? -34.829 -3.781 54.446 1.00 39.02 94 ALA D N 1
ATOM 2878 C CA . ALA D 1 94 ? -35.667 -4.563 55.376 1.00 43.16 94 ALA D CA 1
ATOM 2879 C C . ALA D 1 94 ? -36.416 -5.755 54.752 1.00 48.79 94 ALA D C 1
ATOM 2880 O O . ALA D 1 94 ? -36.855 -6.639 55.496 1.00 51.89 94 ALA D O 1
ATOM 2882 N N . VAL D 1 95 ? -36.623 -5.814 53.434 1.00 49.42 95 VAL D N 1
ATOM 2883 C CA . VAL D 1 95 ? -37.350 -6.972 52.888 1.00 46.82 95 VAL D CA 1
ATOM 2884 C C . VAL D 1 95 ? -36.469 -8.210 52.971 1.00 42.63 95 VAL D C 1
ATOM 2885 O O . VAL D 1 95 ? -36.950 -9.342 53.056 1.00 45.02 95 VAL D O 1
ATOM 2889 N N . PHE D 1 96 ? -35.165 -8.000 53.003 1.00 41.40 96 PHE D N 1
ATOM 2890 C CA . PHE D 1 96 ? -34.183 -9.044 53.224 1.00 49.32 96 PHE D CA 1
ATOM 2891 C C . PHE D 1 96 ? -33.951 -9.326 54.705 1.00 57.31 96 PHE D C 1
ATOM 2892 O O . PHE D 1 96 ? -33.945 -10.488 55.095 1.00 54.55 96 PHE D O 1
ATOM 2900 N N . PHE D 1 97 ? -33.788 -8.271 55.554 1.00 56.94 97 PHE D N 1
ATOM 2901 C CA . PHE D 1 97 ? -33.250 -8.443 56.906 1.00 68.97 97 PHE D CA 1
ATOM 2902 C C . PHE D 1 97 ? -34.309 -8.125 57.954 1.00 85.59 97 PHE D C 1
ATOM 2903 O O . PHE D 1 97 ? -35.099 -9.016 58.315 1.00 82.64 97 PHE D O 1
ATOM 2911 N N . GLN D 1 98 ? -34.331 -6.916 58.519 1.00 110.92 98 GLN D N 1
ATOM 2912 C CA . GLN D 1 98 ? -35.227 -6.497 59.635 1.00 124.62 98 GLN D CA 1
ATOM 2913 C C . GLN D 1 98 ? -35.278 -7.386 60.913 1.00 131.43 98 GLN D C 1
ATOM 2914 O O . GLN D 1 98 ? -35.804 -6.960 61.944 1.00 131.75 98 GLN D O 1
#

Radius of gyration: 23.75 Å; Cα contacts (8 Å, |Δi|>4): 728; chains: 4; bounding box: 37×52×68 Å

CATH classification: 3.30.70.260

GO terms:
  GO:0005515 protein binding (F, IPI)
  GO:0005948 acetolactate synthase complex (C, IDA)
  GO:0003984 acetolactate synthase activity (F, IDA)
  GO:0009099 L-valine biosynthetic process (P, IDA)
  GO:0009082 branched-chain amino acid biosynthetic process (P, IDA)

Foldseek 3Di:
DQKKKKKWKFFQDPPLVVVLVVLCVVVVFDWDDWDWAADPPDRIIIIITIGHDDPCVVVSQVVSCPDPGTPDMDMRPDDPCVVVVVVVVVD/DKKKKKWKFFQDPCLVVVLVVLCVVVVFDWDDWDWACDPPDRIIMIITIGPPDPVVVVVQVVQCPDPGTPDIDIRPDDNCVVVVVVVPDD/DQKKKKKWKFFQDPCLVVVLVVLCVVVVFDWDDWDWACDPPDRIIMIITIGGNDPCVVVSQVVNCPPPGTVDMDMRPDDNCVVVVVVVVVD/DKWKKKWKFFQDPCLVVVLVVLCVVVVFDWDDWDWAADPPDRIIMIMTIGHDDPCVVVSLVVNCPPPRTPHMDTDPVPVCVVVVVVVVPD

Secondary structure (DSSP, 8-state):
--EEEEEEEEE-STTHHHHHHHHHHHTT----EEEEEEPTTSSEEEEEEEEE--TTHHHHHHHHHTSTTEEEEEES-S-TTHHHHHHHHH-/-EEEEEEEEE-STTHHHHHHHHHHTTT----EEEEEEPTTSSEEEEEEEEE--HHHHHHHHHHHHSTTEEEEEES-S-TTHHHHHHTT--/--EEEEEEEEE-STTHHHHHHHHHHTTT----EEEEEEPSSSSEEEEEEEEE--TTHHHHHHHHHHSTTEEEEEES-S-TTHHHHHHHTT-/-EEEEEEEEE--TTHHHHHHHHHHTTT--EEEEEEEEPSSSSEEEEEEEEE--TTHHHHHHHHHHSTTEEEEEE--S-TTHHHHHHHH--